Protein AF-A0A3M0A1I6-F1 (afdb_monomer_lite)

Structure (mmCIF, N/CA/C/O backbone):
data_AF-A0A3M0A1I6-F1
#
_entry.id   AF-A0A3M0A1I6-F1
#
loop_
_atom_site.group_PDB
_atom_site.id
_atom_site.type_symbol
_atom_site.label_atom_id
_atom_site.label_alt_id
_atom_site.label_comp_id
_atom_site.label_asym_id
_atom_site.label_entity_id
_atom_site.label_seq_id
_atom_site.pdbx_PDB_ins_code
_atom_site.Cartn_x
_atom_site.Cartn_y
_atom_site.Cartn_z
_atom_site.occupancy
_atom_site.B_iso_or_equiv
_atom_site.auth_seq_id
_atom_site.auth_comp_id
_atom_site.auth_asym_id
_atom_site.auth_atom_id
_atom_site.pdbx_PDB_model_num
ATOM 1 N N . MET A 1 1 ? 6.450 -54.463 31.511 1.00 37.88 1 MET A N 1
ATOM 2 C CA . MET A 1 1 ? 7.430 -55.425 30.971 1.00 37.88 1 MET A CA 1
ATOM 3 C C . MET A 1 1 ? 7.861 -54.873 29.629 1.00 37.88 1 MET A C 1
ATOM 5 O O . MET A 1 1 ? 6.982 -54.614 28.825 1.00 37.88 1 MET A O 1
ATOM 9 N N . GLU A 1 2 ? 9.036 -54.238 29.611 1.00 43.53 2 GLU A N 1
ATOM 10 C CA . GLU A 1 2 ? 10.208 -54.675 28.812 1.00 43.53 2 GLU A CA 1
ATOM 11 C C . GLU A 1 2 ? 10.046 -54.247 27.338 1.00 43.53 2 GLU A C 1
ATOM 13 O O . GLU A 1 2 ? 9.003 -54.452 26.750 1.00 43.53 2 GLU A O 1
ATOM 18 N N . GLU A 1 3 ? 10.964 -53.556 26.667 1.00 49.94 3 GLU A N 1
ATOM 19 C CA . GLU A 1 3 ? 12.414 -53.556 26.788 1.00 49.94 3 GLU A CA 1
ATOM 20 C C . GLU A 1 3 ? 13.016 -52.281 26.166 1.00 49.94 3 GLU A C 1
ATOM 22 O O . GLU A 1 3 ? 12.491 -51.676 25.231 1.00 49.94 3 GLU A O 1
ATOM 27 N N . LYS A 1 4 ? 14.178 -51.911 26.702 1.00 52.22 4 LYS A N 1
ATOM 28 C CA . LYS A 1 4 ? 15.117 -50.894 26.226 1.00 52.22 4 LYS A CA 1
ATOM 29 C C . LYS A 1 4 ? 15.578 -51.166 24.788 1.00 52.22 4 LYS A C 1
ATOM 31 O O . LYS A 1 4 ? 16.014 -52.276 24.517 1.00 52.22 4 LYS A O 1
ATOM 36 N N . LYS A 1 5 ? 15.767 -50.116 23.973 1.00 57.03 5 LYS A N 1
ATOM 37 C CA . LYS A 1 5 ? 16.989 -50.003 23.151 1.00 57.03 5 LYS A CA 1
ATOM 38 C C . LYS A 1 5 ? 17.576 -48.594 23.167 1.00 57.03 5 LYS A C 1
ATOM 40 O O . LYS A 1 5 ? 16.903 -47.583 23.024 1.00 57.03 5 LYS A O 1
ATOM 45 N N . LEU A 1 6 ? 18.876 -48.618 23.417 1.00 56.59 6 LEU A N 1
ATOM 46 C CA . LEU A 1 6 ? 19.807 -47.573 23.790 1.00 56.59 6 LEU A CA 1
ATOM 47 C C . LEU A 1 6 ? 20.719 -47.261 22.590 1.00 56.59 6 LEU A C 1
ATOM 49 O O . LEU A 1 6 ? 21.089 -48.179 21.864 1.00 56.59 6 LEU A O 1
ATOM 53 N N . ALA A 1 7 ? 21.164 -46.001 22.515 1.00 50.75 7 ALA A N 1
ATOM 54 C CA . ALA A 1 7 ? 22.403 -45.504 21.895 1.00 50.75 7 ALA A CA 1
ATOM 55 C C . ALA A 1 7 ? 22.553 -45.560 20.356 1.00 50.75 7 ALA A C 1
ATOM 57 O O . ALA A 1 7 ? 22.492 -46.613 19.739 1.00 50.75 7 ALA A O 1
ATOM 58 N N . LYS A 1 8 ? 23.013 -44.456 19.743 1.00 49.62 8 LYS A N 1
ATOM 59 C CA . LYS A 1 8 ? 24.442 -44.085 19.739 1.00 49.62 8 LYS A CA 1
ATOM 60 C C . LYS A 1 8 ? 24.679 -42.671 19.198 1.00 49.62 8 LYS A C 1
ATOM 62 O O . LYS A 1 8 ? 24.324 -42.345 18.071 1.00 49.62 8 LYS A O 1
ATOM 67 N N . ALA A 1 9 ? 25.341 -41.863 20.021 1.00 49.28 9 ALA A N 1
ATOM 68 C CA . ALA A 1 9 ? 25.967 -40.605 19.650 1.00 49.28 9 ALA A CA 1
ATOM 69 C C . ALA A 1 9 ? 27.135 -40.838 18.673 1.00 49.28 9 ALA A C 1
ATOM 71 O O . ALA A 1 9 ? 27.879 -41.812 18.810 1.00 49.28 9 ALA A O 1
ATOM 72 N N . LYS A 1 10 ? 27.335 -39.910 17.730 1.00 51.53 10 LYS A N 1
ATOM 73 C CA . LYS A 1 10 ? 28.533 -39.850 16.885 1.00 51.53 10 LYS A CA 1
ATOM 74 C C . LYS A 1 10 ? 29.027 -38.403 16.771 1.00 51.53 10 LYS A C 1
ATOM 76 O O . LYS A 1 10 ? 28.531 -37.620 15.972 1.00 51.53 10 LYS A O 1
ATOM 81 N N . LYS A 1 11 ? 30.029 -38.079 17.589 1.00 47.06 11 LYS A N 1
ATOM 82 C CA . LYS A 1 11 ? 31.069 -37.061 17.351 1.00 47.06 11 LYS A CA 1
ATOM 83 C C . LYS A 1 11 ? 32.408 -37.789 17.521 1.00 47.06 11 LYS A C 1
ATOM 85 O O . LYS A 1 11 ? 32.516 -38.597 18.443 1.00 47.06 11 LYS A O 1
ATOM 90 N N . PRO A 1 12 ? 33.365 -37.607 16.600 1.00 55.34 12 PRO A N 1
ATOM 91 C CA . PRO A 1 12 ? 34.573 -36.811 16.892 1.00 55.34 12 PRO A CA 1
ATOM 92 C C . PRO A 1 12 ? 34.954 -35.916 15.686 1.00 55.34 12 PRO A C 1
ATOM 94 O O . PRO A 1 12 ? 34.624 -36.235 14.552 1.00 55.34 12 PRO A O 1
ATOM 97 N N . ALA A 1 13 ? 35.412 -34.673 15.860 1.00 47.31 13 ALA A N 1
ATOM 98 C CA . ALA A 1 13 ? 36.762 -34.228 16.244 1.00 47.31 13 ALA A CA 1
ATOM 99 C C . ALA A 1 13 ? 37.861 -34.492 15.180 1.00 47.31 13 ALA A C 1
ATOM 101 O O . ALA A 1 13 ? 38.330 -35.612 15.024 1.00 47.31 13 ALA A O 1
ATOM 102 N N . SER A 1 14 ? 38.294 -33.412 14.516 1.00 49.44 14 SER A N 1
ATOM 103 C CA . SER A 1 14 ? 39.635 -33.163 13.944 1.00 49.44 14 SER A CA 1
ATOM 104 C C . SER A 1 14 ? 39.753 -31.631 13.865 1.00 49.44 14 SER A C 1
ATOM 106 O O . SER A 1 14 ? 38.929 -31.005 13.208 1.00 49.44 14 SER A O 1
ATOM 108 N N . GLU A 1 15 ? 40.528 -30.883 14.645 1.00 40.31 15 GLU A N 1
ATOM 109 C CA . GLU A 1 15 ? 41.947 -30.913 15.022 1.00 40.31 15 GLU A CA 1
ATOM 110 C C . GLU A 1 15 ? 42.958 -30.795 13.860 1.00 40.31 15 GLU A C 1
ATOM 112 O O . GLU A 1 15 ? 43.052 -31.665 13.002 1.00 40.31 15 GLU A O 1
ATOM 117 N N . LYS A 1 16 ? 43.772 -29.726 13.973 1.00 40.66 16 LYS A N 1
ATOM 118 C CA . LYS A 1 16 ? 45.085 -29.422 13.363 1.00 40.66 16 LYS A CA 1
ATOM 119 C C . LYS A 1 16 ? 45.121 -28.793 11.960 1.00 40.66 16 LYS A C 1
ATOM 121 O O . LYS A 1 16 ? 45.106 -29.484 10.953 1.00 40.66 16 LYS A O 1
ATOM 126 N N . LYS A 1 17 ? 45.451 -27.492 11.906 1.00 44.66 17 LYS A N 1
ATOM 127 C CA . LYS A 1 17 ? 46.859 -27.050 11.764 1.00 44.66 17 LYS A CA 1
ATOM 128 C C . LYS A 1 17 ? 47.006 -25.537 11.967 1.00 44.66 17 LYS A C 1
ATOM 130 O O . LYS A 1 17 ? 46.629 -24.734 11.122 1.00 44.66 17 LYS A O 1
ATOM 135 N N . ALA A 1 18 ? 47.617 -25.173 13.091 1.00 42.19 18 ALA A N 1
ATOM 136 C CA . ALA A 1 18 ? 48.335 -23.919 13.233 1.00 42.19 18 ALA A CA 1
ATOM 137 C C . ALA A 1 18 ? 49.680 -24.051 12.503 1.00 42.19 18 ALA A C 1
ATOM 139 O O . ALA A 1 18 ? 50.383 -25.045 12.690 1.00 42.19 18 ALA A O 1
ATOM 140 N N . THR A 1 19 ? 50.050 -23.044 11.714 1.00 43.91 19 THR A N 1
ATOM 141 C CA . THR A 1 19 ? 51.455 -22.814 11.365 1.00 43.91 19 THR A CA 1
ATOM 142 C C . THR A 1 19 ? 51.753 -21.337 11.539 1.00 43.91 19 THR A C 1
ATOM 144 O O . THR A 1 19 ? 51.254 -20.471 10.827 1.00 43.91 19 THR A O 1
ATOM 147 N N . THR A 1 20 ? 52.542 -21.098 12.570 1.00 39.91 20 THR A N 1
ATOM 148 C CA . THR A 1 20 ? 53.249 -19.889 12.953 1.00 39.91 20 THR A CA 1
ATOM 149 C C . THR A 1 20 ? 54.209 -19.425 11.855 1.00 39.91 20 THR A C 1
ATOM 151 O O . THR A 1 20 ? 54.969 -20.218 11.301 1.00 39.91 20 THR A O 1
ATOM 154 N N . LYS A 1 21 ? 54.263 -18.112 11.611 1.00 49.25 21 LYS A N 1
ATOM 155 C CA . LYS A 1 21 ? 55.492 -17.450 11.153 1.00 49.25 21 LYS A CA 1
ATOM 156 C C . LYS A 1 21 ? 55.619 -16.083 11.829 1.00 49.25 21 LYS A C 1
ATOM 158 O O . LYS A 1 21 ? 54.908 -15.139 11.500 1.00 49.25 21 LYS A O 1
ATOM 163 N N . ALA A 1 22 ? 56.506 -16.036 12.821 1.00 44.09 22 ALA A N 1
ATOM 164 C CA . ALA A 1 22 ? 57.030 -14.837 13.470 1.00 44.09 22 ALA A CA 1
ATOM 165 C C . ALA A 1 22 ? 57.887 -14.041 12.455 1.00 44.09 22 ALA A C 1
ATOM 167 O O . ALA A 1 22 ? 58.593 -14.637 11.647 1.00 44.09 22 ALA A O 1
ATOM 168 N N . ALA A 1 23 ? 57.637 -12.740 12.293 1.00 42.16 23 ALA A N 1
ATOM 169 C CA . ALA A 1 23 ? 58.288 -11.604 12.963 1.00 42.16 23 ALA A CA 1
ATOM 170 C C . ALA A 1 23 ? 59.650 -11.178 12.373 1.00 42.16 23 ALA A C 1
ATOM 172 O O . ALA A 1 23 ? 60.649 -11.875 12.512 1.00 42.16 23 ALA A O 1
ATOM 173 N N . LYS A 1 24 ? 59.705 -9.950 11.838 1.00 38.41 24 LYS A N 1
ATOM 174 C CA . LYS A 1 24 ? 60.728 -8.941 12.179 1.00 38.41 24 LYS A CA 1
ATOM 175 C C . LYS A 1 24 ? 60.261 -7.527 11.773 1.00 38.41 24 LYS A C 1
ATOM 177 O O . LYS A 1 24 ? 59.384 -7.419 10.919 1.00 38.41 24 LYS A O 1
ATOM 182 N N . PRO A 1 25 ? 60.784 -6.467 12.422 1.00 54.78 25 PRO A N 1
ATOM 183 C CA . PRO A 1 25 ? 60.082 -5.207 12.647 1.00 54.78 25 PRO A CA 1
ATOM 184 C C . PRO A 1 25 ? 60.775 -4.001 11.976 1.00 54.78 25 PRO A C 1
ATOM 186 O O . PRO A 1 25 ? 61.790 -4.150 11.304 1.00 54.78 25 PRO A O 1
ATOM 189 N N . VAL A 1 26 ? 60.266 -2.809 12.318 1.00 40.72 26 VAL A N 1
ATOM 190 C CA . VAL A 1 26 ? 60.912 -1.479 12.261 1.00 40.72 26 VAL A CA 1
ATOM 191 C C . VAL A 1 26 ? 60.724 -0.696 10.955 1.00 40.72 26 VAL A C 1
ATOM 193 O O . VAL A 1 26 ? 61.385 -0.956 9.960 1.00 40.72 26 VAL A O 1
ATOM 196 N N . ALA A 1 27 ? 59.857 0.327 10.999 1.00 38.88 27 ALA A N 1
ATOM 197 C CA . ALA A 1 27 ? 60.244 1.746 10.885 1.00 38.88 27 ALA A CA 1
ATOM 198 C C . ALA A 1 27 ? 59.009 2.654 10.661 1.00 38.88 27 ALA A C 1
ATOM 200 O O . ALA A 1 27 ? 58.416 2.703 9.589 1.00 38.88 27 ALA A O 1
ATOM 201 N N . LYS A 1 28 ? 58.650 3.422 11.692 1.00 44.41 28 LYS A N 1
ATOM 202 C CA . LYS A 1 28 ? 58.139 4.806 11.588 1.00 44.41 28 LYS A CA 1
ATOM 203 C C . LYS A 1 28 ? 59.309 5.717 12.025 1.00 44.41 28 LYS A C 1
ATOM 205 O O . LYS A 1 28 ? 60.194 5.182 12.695 1.00 44.41 28 LYS A O 1
ATOM 210 N N . PRO A 1 29 ? 59.317 7.049 11.804 1.00 46.59 29 PRO A N 1
ATOM 211 C CA . PRO A 1 29 ? 58.291 7.909 11.198 1.00 46.59 29 PRO A CA 1
ATOM 212 C C . PRO A 1 29 ? 58.853 8.923 10.166 1.00 46.59 29 PRO A C 1
ATOM 214 O O . PRO A 1 29 ? 60.031 9.256 10.175 1.00 46.59 29 PRO A O 1
ATOM 217 N N . ALA A 1 30 ? 57.991 9.533 9.350 1.00 39.22 30 ALA A N 1
ATOM 218 C CA . ALA A 1 30 ? 58.281 10.853 8.785 1.00 39.22 30 ALA A CA 1
ATOM 219 C C . ALA A 1 30 ? 56.981 11.647 8.643 1.00 39.22 30 ALA A C 1
ATOM 221 O O . ALA A 1 30 ? 56.120 11.352 7.818 1.00 39.22 30 ALA A O 1
ATOM 222 N N . ALA A 1 31 ? 56.842 12.638 9.517 1.00 40.44 31 ALA A N 1
ATOM 223 C CA . ALA A 1 31 ? 55.840 13.678 9.431 1.00 40.44 31 ALA A CA 1
ATOM 224 C C . ALA A 1 31 ? 56.214 14.643 8.300 1.00 40.44 31 ALA A C 1
ATOM 226 O O . ALA A 1 31 ? 57.334 15.149 8.266 1.00 40.44 31 ALA A O 1
ATOM 227 N N . THR A 1 32 ? 55.268 14.968 7.423 1.00 40.59 32 THR A N 1
ATOM 228 C CA . THR A 1 32 ? 55.395 16.125 6.534 1.00 40.59 32 THR A CA 1
ATOM 229 C C . THR A 1 32 ? 54.299 17.118 6.885 1.00 40.59 32 THR A C 1
ATOM 231 O O . THR A 1 32 ? 53.149 16.996 6.469 1.00 40.59 32 THR A O 1
ATOM 234 N N . LYS A 1 33 ? 54.683 18.106 7.700 1.00 41.81 33 LYS A N 1
ATOM 235 C CA . LYS A 1 33 ? 53.970 19.373 7.860 1.00 41.81 33 LYS A CA 1
ATOM 236 C C . LYS A 1 33 ? 53.886 20.040 6.484 1.00 41.81 33 LYS A C 1
ATOM 238 O O . LYS A 1 33 ? 54.920 20.375 5.913 1.00 41.81 33 LYS A O 1
ATOM 243 N N . LYS A 1 34 ? 52.678 20.279 5.970 1.00 46.28 34 LYS A N 1
ATOM 244 C CA . LYS A 1 34 ? 52.453 21.348 4.992 1.00 46.28 34 LYS A CA 1
ATOM 245 C C . LYS A 1 34 ? 51.876 22.549 5.725 1.00 46.28 34 LYS A C 1
ATOM 247 O O . LYS A 1 34 ? 50.724 22.557 6.140 1.00 46.28 34 LYS A O 1
ATOM 252 N N . THR A 1 35 ? 52.753 23.527 5.898 1.00 36.72 35 THR A N 1
ATOM 253 C CA . THR A 1 35 ? 52.483 24.920 6.231 1.00 36.72 35 THR A CA 1
ATOM 254 C C . THR A 1 35 ? 51.435 25.481 5.271 1.00 36.72 35 THR A C 1
ATOM 256 O O . THR A 1 35 ? 51.686 25.569 4.072 1.00 36.72 35 THR A O 1
ATOM 259 N N . ILE A 1 36 ? 50.267 25.861 5.791 1.00 43.25 36 ILE A N 1
ATOM 260 C CA . ILE A 1 36 ? 49.378 26.812 5.124 1.00 43.25 36 ILE A CA 1
ATOM 261 C C . ILE A 1 36 ? 49.631 28.150 5.804 1.00 43.25 36 ILE A C 1
ATOM 263 O O . ILE A 1 36 ? 49.389 28.326 6.997 1.00 43.25 36 ILE A O 1
ATOM 267 N N . THR A 1 37 ? 50.214 29.052 5.030 1.00 40.56 37 THR A N 1
ATOM 268 C CA . THR A 1 37 ? 50.561 30.409 5.418 1.00 40.56 37 THR A CA 1
ATOM 269 C C . THR A 1 37 ? 49.286 31.205 5.672 1.00 40.56 37 THR A C 1
ATOM 271 O O . THR A 1 37 ? 48.436 31.337 4.796 1.00 40.56 37 THR A O 1
ATOM 274 N N . VAL A 1 38 ? 49.175 31.752 6.879 1.00 43.34 38 VAL A N 1
ATOM 275 C CA . VAL A 1 38 ? 48.189 32.767 7.244 1.00 43.34 38 VAL A CA 1
ATOM 276 C C . VAL A 1 38 ? 48.705 34.107 6.723 1.00 43.34 38 VAL A C 1
ATOM 278 O O . VAL A 1 38 ? 49.601 34.694 7.323 1.00 43.34 38 VAL A O 1
ATOM 281 N N . LYS A 1 39 ? 48.168 34.582 5.599 1.00 40.25 39 LYS A N 1
ATOM 282 C CA . LYS A 1 39 ? 48.130 36.007 5.250 1.00 40.25 39 LYS A CA 1
ATOM 283 C C . LYS A 1 39 ? 46.798 36.298 4.569 1.00 40.25 39 LYS A C 1
ATOM 285 O O . LYS A 1 39 ? 46.329 35.512 3.755 1.00 40.25 39 LYS A O 1
ATOM 290 N N . ASP A 1 40 ? 46.238 37.432 4.962 1.00 40.53 40 ASP A N 1
ATOM 291 C CA . ASP A 1 40 ? 45.046 38.090 4.429 1.00 40.53 40 ASP A CA 1
ATOM 292 C C . ASP A 1 40 ? 43.702 37.656 5.024 1.00 40.53 40 ASP A C 1
ATOM 294 O O . ASP A 1 40 ? 42.729 37.315 4.354 1.00 40.53 40 ASP A O 1
ATOM 298 N N . LEU A 1 41 ? 43.631 37.826 6.345 1.00 40.97 41 LEU A N 1
ATOM 299 C CA . LEU A 1 41 ? 42.438 38.395 6.957 1.00 40.97 41 LEU A CA 1
ATOM 300 C C . LEU A 1 41 ? 42.383 39.903 6.651 1.00 40.97 41 LEU A C 1
ATOM 302 O O . LEU A 1 41 ? 43.302 40.648 6.975 1.00 40.97 41 LEU A O 1
ATOM 306 N N . ASN A 1 42 ? 41.211 40.320 6.172 1.00 37.91 42 ASN A N 1
ATOM 307 C CA . ASN A 1 42 ? 40.579 41.620 6.410 1.00 37.91 42 ASN A CA 1
ATOM 308 C C . ASN A 1 42 ? 40.852 42.778 5.422 1.00 37.91 42 ASN A C 1
ATOM 310 O O . ASN A 1 42 ? 41.712 43.628 5.627 1.00 37.91 42 ASN A O 1
ATOM 314 N N . LYS A 1 43 ? 39.955 42.922 4.435 1.00 36.44 43 LYS A N 1
ATOM 315 C CA . LYS A 1 43 ? 39.549 44.239 3.916 1.00 36.44 43 LYS A CA 1
ATOM 316 C C . LYS A 1 43 ? 38.037 44.265 3.668 1.00 36.44 43 LYS A C 1
ATOM 318 O O . LYS A 1 43 ? 37.560 43.999 2.569 1.00 36.44 43 LYS A O 1
ATOM 323 N N . LYS A 1 44 ? 37.274 44.557 4.725 1.00 43.09 44 LYS A N 1
ATOM 324 C CA . LYS A 1 44 ? 35.914 45.110 4.630 1.00 43.09 44 LYS A CA 1
ATOM 325 C C . LYS A 1 44 ? 36.026 46.633 4.647 1.00 43.09 44 LYS A C 1
ATOM 327 O O . LYS A 1 44 ? 36.541 47.158 5.624 1.00 43.09 44 LYS A O 1
ATOM 332 N N . ALA A 1 45 ? 35.512 47.300 3.618 1.00 41.19 45 ALA A N 1
ATOM 333 C CA . ALA A 1 45 ? 34.669 48.496 3.724 1.00 41.19 45 ALA A CA 1
ATOM 334 C C . ALA A 1 45 ? 34.344 49.019 2.314 1.00 41.19 45 ALA A C 1
ATOM 336 O O . ALA A 1 45 ? 35.199 49.026 1.435 1.00 41.19 45 ALA A O 1
ATOM 337 N N . ASP A 1 46 ? 33.093 49.442 2.145 1.00 45.84 46 ASP A N 1
ATOM 338 C CA . ASP A 1 46 ? 32.572 50.293 1.070 1.00 45.84 46 ASP A CA 1
ATOM 339 C C . ASP A 1 46 ? 32.326 49.695 -0.320 1.00 45.84 46 ASP A C 1
ATOM 341 O O . ASP A 1 46 ? 32.999 49.987 -1.305 1.00 45.84 46 ASP A O 1
ATOM 345 N N . LYS A 1 47 ? 31.198 48.978 -0.425 1.00 40.03 47 LYS A N 1
ATOM 346 C CA . LYS A 1 47 ? 30.150 49.339 -1.400 1.00 40.03 47 LYS A CA 1
ATOM 347 C C . LYS A 1 47 ? 28.813 48.686 -1.040 1.00 40.03 47 LYS A C 1
ATOM 349 O O . LYS A 1 47 ? 28.391 47.686 -1.611 1.00 40.03 47 LYS A O 1
ATOM 354 N N . VAL A 1 48 ? 28.120 49.293 -0.079 1.00 45.16 48 VAL A N 1
ATOM 355 C CA . VAL A 1 48 ? 26.673 49.123 0.091 1.00 45.16 48 VAL A CA 1
ATOM 356 C C . VAL A 1 48 ? 25.985 50.163 -0.785 1.00 45.16 48 VAL A C 1
ATOM 358 O O . VAL A 1 48 ? 25.948 51.336 -0.431 1.00 45.16 48 VAL A O 1
ATOM 361 N N . LYS A 1 49 ? 25.428 49.731 -1.920 1.00 42.22 49 LYS A N 1
ATOM 362 C CA . LYS A 1 49 ? 24.070 50.108 -2.350 1.00 42.22 49 LYS A CA 1
ATOM 363 C C . LYS A 1 49 ? 23.704 49.416 -3.665 1.00 42.22 49 LYS A C 1
ATOM 365 O O . LYS A 1 49 ? 24.356 49.616 -4.682 1.00 42.22 49 LYS A O 1
ATOM 370 N N . LYS A 1 50 ? 22.545 48.744 -3.619 1.00 42.34 50 LYS A N 1
ATOM 371 C CA . LYS A 1 50 ? 21.618 48.488 -4.738 1.00 42.34 50 LYS A CA 1
ATOM 372 C C . LYS A 1 50 ? 21.850 47.212 -5.573 1.00 42.34 50 LYS A C 1
ATOM 374 O O . LYS A 1 50 ? 22.428 47.242 -6.649 1.00 42.34 50 LYS A O 1
ATOM 379 N N . SER A 1 51 ? 21.292 46.096 -5.096 1.00 36.19 51 SER A N 1
ATOM 380 C CA . SER A 1 51 ? 20.484 45.151 -5.902 1.00 36.19 51 SER A CA 1
ATOM 381 C C . SER A 1 51 ? 19.984 43.998 -5.021 1.00 36.19 51 SER A C 1
ATOM 383 O O . SER A 1 51 ? 20.541 42.907 -4.975 1.00 36.19 51 SER A O 1
ATOM 385 N N . SER A 1 52 ? 18.899 44.239 -4.288 1.00 39.59 52 SER A N 1
ATOM 386 C CA . SER A 1 52 ? 18.107 43.173 -3.676 1.00 39.59 52 SER A CA 1
ATOM 387 C C . SER A 1 52 ? 17.273 42.486 -4.761 1.00 39.59 52 SER A C 1
ATOM 389 O O . SER A 1 52 ? 16.088 42.761 -4.921 1.00 39.59 52 SER A O 1
ATOM 391 N N . THR A 1 53 ? 17.898 41.604 -5.536 1.00 39.06 53 THR A N 1
ATOM 392 C CA . THR A 1 53 ? 17.186 40.513 -6.209 1.00 39.06 53 THR A CA 1
ATOM 393 C C . THR A 1 53 ? 17.403 39.275 -5.356 1.00 39.06 53 THR A C 1
ATOM 395 O O . THR A 1 53 ? 18.531 38.811 -5.194 1.00 39.06 53 THR A O 1
ATOM 398 N N . ALA A 1 54 ? 16.329 38.773 -4.747 1.00 43.97 54 ALA A N 1
ATOM 399 C CA . ALA A 1 54 ? 16.344 37.544 -3.970 1.00 43.97 54 ALA A CA 1
ATOM 400 C C . ALA A 1 54 ? 16.903 36.404 -4.838 1.00 43.97 54 ALA A C 1
ATOM 402 O O . ALA A 1 54 ? 16.246 35.898 -5.749 1.00 43.97 54 ALA A O 1
ATOM 403 N N . LYS A 1 55 ? 18.157 36.027 -4.580 1.00 45.25 55 LYS A N 1
ATOM 404 C CA . LYS A 1 55 ? 18.838 34.917 -5.239 1.00 45.25 55 LYS A CA 1
ATOM 405 C C . LYS A 1 55 ? 18.199 33.628 -4.726 1.00 45.25 55 LYS A C 1
ATOM 407 O O . LYS A 1 55 ? 18.570 33.122 -3.672 1.00 45.25 55 LYS A O 1
ATOM 412 N N . LYS A 1 56 ? 17.189 33.145 -5.456 1.00 46.22 56 LYS A N 1
ATOM 413 C CA . LYS A 1 56 ? 16.537 31.842 -5.267 1.00 46.22 56 LYS A CA 1
ATOM 414 C C . LYS A 1 56 ? 17.620 30.788 -5.011 1.00 46.22 56 LYS A C 1
ATOM 416 O O . LYS A 1 56 ? 18.524 30.639 -5.836 1.00 46.22 56 LYS A O 1
ATOM 421 N N . ALA A 1 57 ? 17.560 30.111 -3.861 1.00 55.69 57 ALA A N 1
ATOM 422 C CA . ALA A 1 57 ? 18.480 29.025 -3.539 1.00 55.69 57 ALA A CA 1
ATOM 423 C C . ALA A 1 57 ? 18.524 28.031 -4.719 1.00 55.69 57 ALA A C 1
ATOM 425 O O . ALA A 1 57 ? 17.472 27.766 -5.316 1.00 55.69 57 ALA A O 1
ATOM 426 N N . PRO A 1 58 ? 19.709 27.529 -5.114 1.00 58.56 58 PRO A N 1
ATOM 427 C CA . PRO A 1 58 ? 19.817 26.594 -6.226 1.00 58.56 58 PRO A CA 1
ATOM 428 C C . PRO A 1 58 ? 18.906 25.399 -5.949 1.00 58.56 58 PRO A C 1
ATOM 430 O O . PRO A 1 58 ? 19.009 24.774 -4.897 1.00 58.56 58 PRO A O 1
ATOM 433 N N . ALA A 1 59 ? 17.985 25.124 -6.876 1.00 62.69 59 ALA A N 1
ATOM 434 C CA . ALA A 1 59 ? 17.053 24.013 -6.757 1.00 62.69 59 ALA A CA 1
ATOM 435 C C . ALA A 1 59 ? 17.836 22.723 -6.474 1.00 62.69 59 ALA A C 1
ATOM 437 O O . ALA A 1 59 ? 18.717 22.338 -7.249 1.00 62.69 59 ALA A O 1
ATOM 438 N N . GLU A 1 60 ? 17.536 22.093 -5.341 1.00 77.69 60 GLU A N 1
ATOM 439 C CA . GLU A 1 60 ? 18.178 20.861 -4.903 1.00 77.69 60 GLU A CA 1
ATOM 440 C C . GLU A 1 60 ? 17.984 19.788 -5.986 1.00 77.69 60 GLU A C 1
ATOM 442 O O . GLU A 1 60 ? 16.858 19.445 -6.360 1.00 77.69 60 GLU A O 1
ATOM 447 N N . LYS A 1 61 ? 19.084 19.307 -6.574 1.00 83.94 61 LYS A N 1
ATOM 448 C CA . LYS A 1 61 ? 19.025 18.367 -7.698 1.00 83.94 61 LYS A CA 1
ATOM 449 C C . LYS A 1 61 ? 18.592 16.993 -7.188 1.00 83.94 61 LYS A C 1
ATOM 451 O O . LYS A 1 61 ? 19.360 16.321 -6.507 1.00 83.94 61 LYS A O 1
ATOM 456 N N . LEU A 1 62 ? 17.392 16.561 -7.574 1.00 92.56 62 LEU A N 1
ATOM 457 C CA . LEU A 1 62 ? 16.883 15.219 -7.286 1.00 92.56 62 LEU A CA 1
ATOM 458 C C . LEU A 1 62 ? 17.758 14.158 -7.970 1.00 92.56 62 LEU A C 1
ATOM 460 O O . LEU A 1 62 ? 17.813 14.080 -9.202 1.00 92.56 62 LEU A O 1
ATOM 464 N N . SER A 1 63 ? 18.412 13.318 -7.173 1.00 95.12 63 SER A N 1
ATOM 465 C CA . SER A 1 63 ? 19.161 12.164 -7.662 1.00 95.12 63 SER A CA 1
ATOM 466 C C . SER A 1 63 ? 18.195 11.048 -8.043 1.00 95.12 63 SER A C 1
ATOM 468 O O . SER A 1 63 ? 17.437 10.547 -7.213 1.00 95.12 63 SER A O 1
ATOM 470 N N . LYS A 1 64 ? 18.211 10.667 -9.323 1.00 96.75 64 LYS A N 1
ATOM 471 C CA . LYS A 1 64 ? 17.292 9.666 -9.869 1.00 96.75 64 LYS A CA 1
ATOM 472 C C . LYS A 1 64 ? 17.973 8.313 -10.031 1.00 96.75 64 LYS A C 1
ATOM 474 O O . LYS A 1 64 ? 19.058 8.242 -10.612 1.00 96.75 64 LYS A O 1
ATOM 479 N N . TYR A 1 65 ? 17.316 7.259 -9.569 1.00 97.94 65 TYR A N 1
ATOM 480 C CA . TYR A 1 65 ? 17.783 5.878 -9.662 1.00 97.94 65 TYR A CA 1
ATOM 481 C C . TYR A 1 65 ? 16.707 4.988 -10.283 1.00 97.94 65 TYR A C 1
ATOM 483 O O . TYR A 1 65 ? 15.524 5.296 -10.214 1.00 97.94 65 TYR A O 1
ATOM 491 N N . TYR A 1 66 ? 17.108 3.881 -10.889 1.00 97.94 66 TYR A N 1
ATOM 492 C CA . TYR A 1 66 ? 16.213 2.939 -11.550 1.00 97.94 66 TYR A CA 1
ATOM 493 C C . TYR A 1 66 ? 16.515 1.532 -11.064 1.00 97.94 66 TYR A C 1
ATOM 495 O O . TYR A 1 66 ? 17.681 1.137 -11.047 1.00 97.94 66 TYR A O 1
ATOM 503 N N . ILE A 1 67 ? 15.471 0.790 -10.714 1.00 98.19 67 ILE A N 1
ATOM 504 C CA . ILE A 1 67 ? 15.516 -0.657 -10.511 1.00 98.19 67 ILE A CA 1
ATOM 505 C C . ILE A 1 67 ? 14.603 -1.260 -11.570 1.00 98.19 67 ILE A C 1
ATOM 507 O O . ILE A 1 67 ? 13.431 -0.903 -11.666 1.00 98.19 67 ILE A O 1
ATOM 511 N N . SER A 1 68 ? 15.166 -2.121 -12.408 1.00 96.88 68 SER A N 1
ATOM 512 C CA . SER A 1 68 ? 14.454 -2.751 -13.522 1.00 96.88 68 SER A CA 1
ATOM 513 C C . SER A 1 68 ? 14.547 -4.262 -13.423 1.00 96.88 68 SER A C 1
ATOM 515 O O . SER A 1 68 ? 15.649 -4.792 -13.289 1.00 96.88 68 SER A O 1
ATOM 517 N N . GLU A 1 69 ? 13.401 -4.925 -13.500 1.00 96.00 69 GLU A N 1
ATOM 518 C CA . GLU A 1 69 ? 13.303 -6.375 -13.618 1.00 96.00 69 GLU A CA 1
ATOM 519 C C . GLU A 1 69 ? 13.713 -6.823 -15.023 1.00 96.00 69 GLU A C 1
ATOM 521 O O . GLU A 1 69 ? 13.339 -6.207 -16.029 1.00 96.00 69 GLU A O 1
ATOM 526 N N . LYS A 1 70 ? 14.496 -7.896 -15.088 1.00 94.56 70 LYS A N 1
ATOM 527 C CA . LYS A 1 70 ? 14.839 -8.603 -16.316 1.00 94.56 70 LYS A CA 1
ATOM 528 C C . LYS A 1 70 ? 14.582 -10.086 -16.127 1.00 94.56 70 LYS A C 1
ATOM 530 O O . LYS A 1 70 ? 15.159 -10.707 -15.240 1.00 94.56 70 LYS A O 1
ATOM 535 N N . VAL A 1 71 ? 13.749 -10.634 -17.003 1.00 92.62 71 VAL A N 1
ATOM 536 C CA . VAL A 1 71 ? 13.448 -12.063 -17.048 1.00 92.62 71 VAL A CA 1
ATOM 537 C C . VAL A 1 71 ? 14.298 -12.707 -18.136 1.00 92.62 71 VAL A C 1
ATOM 539 O O . VAL A 1 71 ? 14.094 -12.463 -19.331 1.00 92.62 71 VAL A O 1
ATOM 542 N N . ASP A 1 72 ? 15.251 -13.544 -17.736 1.00 90.56 72 ASP A N 1
ATOM 543 C CA . ASP A 1 72 ? 16.055 -14.328 -18.665 1.00 90.56 72 ASP A CA 1
ATOM 544 C C . ASP A 1 72 ? 15.273 -15.581 -19.079 1.00 90.56 72 ASP A C 1
ATOM 546 O O . ASP A 1 72 ? 15.335 -16.627 -18.436 1.00 90.56 72 ASP A O 1
ATOM 550 N N . ARG A 1 73 ? 14.547 -15.489 -20.203 1.00 86.38 73 ARG A N 1
ATOM 551 C CA . ARG A 1 73 ? 13.666 -16.558 -20.733 1.00 86.38 73 ARG A CA 1
ATOM 552 C C . ARG A 1 73 ? 14.341 -17.923 -20.929 1.00 86.38 73 ARG A C 1
ATOM 554 O O . ARG A 1 73 ? 13.655 -18.925 -21.054 1.00 86.38 73 ARG A O 1
ATOM 561 N N . LYS A 1 74 ? 15.674 -17.964 -21.012 1.00 84.62 74 LYS A N 1
ATOM 562 C CA . LYS A 1 74 ? 16.445 -19.209 -21.167 1.00 84.62 74 LYS A CA 1
ATOM 563 C C . LYS A 1 74 ? 16.687 -19.926 -19.839 1.00 84.62 74 LYS A C 1
ATOM 565 O O . LYS A 1 74 ? 16.745 -21.147 -19.822 1.00 84.62 74 LYS A O 1
ATOM 570 N N . ALA A 1 75 ? 16.859 -19.164 -18.762 1.00 81.69 75 ALA A N 1
ATOM 571 C CA . ALA A 1 75 ? 17.165 -19.678 -17.430 1.00 81.69 75 ALA A CA 1
ATOM 572 C C . ALA A 1 75 ? 15.943 -19.654 -16.497 1.00 81.69 75 ALA A C 1
ATOM 574 O O . ALA A 1 75 ? 16.010 -20.199 -15.402 1.00 81.69 75 ALA A O 1
ATOM 575 N N . ASN A 1 76 ? 14.836 -19.026 -16.924 1.00 84.19 76 ASN A N 1
ATOM 576 C CA . ASN A 1 76 ? 13.679 -18.707 -16.082 1.00 84.19 76 ASN A CA 1
ATOM 577 C C . ASN A 1 76 ? 14.082 -17.993 -14.782 1.00 84.19 76 ASN A C 1
ATOM 579 O O . ASN A 1 76 ? 13.456 -18.162 -13.738 1.00 84.19 76 ASN A O 1
ATOM 583 N N . GLU A 1 77 ? 15.137 -17.182 -14.862 1.00 91.94 77 GLU A N 1
ATOM 584 C CA . GLU A 1 77 ? 15.684 -16.444 -13.737 1.00 91.94 77 GLU A CA 1
ATOM 585 C C . GLU A 1 77 ? 15.316 -14.966 -13.855 1.00 91.94 77 GLU A C 1
ATOM 587 O O . GLU A 1 77 ? 15.357 -14.367 -14.935 1.00 91.94 77 GLU A O 1
ATOM 592 N N . VAL A 1 78 ? 14.918 -14.388 -12.725 1.00 94.00 78 VAL A N 1
ATOM 593 C CA . VAL A 1 78 ? 14.566 -12.976 -12.616 1.00 94.00 78 VAL A CA 1
ATOM 594 C C . VAL A 1 78 ? 15.719 -12.259 -11.941 1.00 94.00 78 VAL A C 1
ATOM 596 O O . VAL A 1 78 ? 16.053 -12.566 -10.799 1.00 94.00 78 VAL A O 1
ATOM 599 N N . THR A 1 79 ? 16.303 -11.292 -12.642 1.00 96.38 79 THR A N 1
ATOM 600 C CA . THR A 1 79 ? 17.376 -10.443 -12.120 1.00 96.38 79 THR A CA 1
ATOM 601 C C . THR A 1 79 ? 16.936 -8.985 -12.073 1.00 96.38 79 THR A C 1
ATOM 603 O O . THR A 1 79 ? 16.140 -8.514 -12.890 1.00 96.38 79 THR A O 1
ATOM 606 N N . PHE A 1 80 ? 17.479 -8.237 -11.118 1.00 97.62 80 PHE A N 1
ATOM 607 C CA . PHE A 1 80 ? 17.176 -6.826 -10.914 1.00 97.62 80 PHE A CA 1
ATOM 608 C C . PHE A 1 80 ? 18.395 -5.974 -11.242 1.00 97.62 80 PHE A C 1
ATOM 610 O O . PHE A 1 80 ? 19.475 -6.122 -10.677 1.00 97.62 80 PHE A O 1
ATOM 617 N N . SER A 1 81 ? 18.230 -5.045 -12.176 1.00 97.50 81 SER A N 1
AT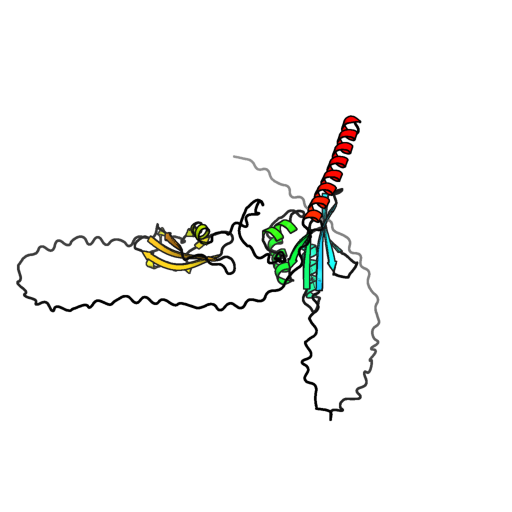OM 618 C CA . SER A 1 81 ? 19.280 -4.115 -12.583 1.00 97.50 81 SER A CA 1
ATOM 619 C C . SER A 1 81 ? 19.069 -2.757 -11.922 1.00 97.50 81 SER A C 1
ATOM 621 O O . SER A 1 81 ? 18.091 -2.071 -12.228 1.00 97.50 81 SER A O 1
ATOM 623 N N . PHE A 1 82 ? 20.022 -2.340 -11.089 1.00 97.88 82 PHE A N 1
ATOM 624 C CA . PHE A 1 82 ? 20.088 -1.030 -10.441 1.00 97.88 82 PHE A CA 1
ATOM 625 C C . PHE A 1 82 ? 20.996 -0.069 -11.216 1.00 97.88 82 PHE A C 1
ATOM 627 O O . PHE A 1 82 ? 22.147 -0.387 -11.528 1.00 97.88 82 PHE A O 1
ATOM 634 N N . LYS A 1 83 ? 20.507 1.136 -11.513 1.00 97.06 83 LYS A N 1
ATOM 635 C CA . LYS A 1 83 ? 21.230 2.144 -12.304 1.00 97.06 83 LYS A CA 1
ATOM 636 C C . LYS A 1 83 ? 20.946 3.557 -11.804 1.00 97.06 83 LYS A C 1
ATOM 638 O O . LYS A 1 83 ? 19.803 3.906 -11.531 1.00 97.06 83 LYS A O 1
ATOM 643 N N . LYS A 1 84 ? 21.966 4.419 -11.776 1.00 96.56 84 LYS A N 1
ATOM 644 C CA . LYS A 1 84 ? 21.792 5.866 -11.561 1.00 96.56 84 LYS A CA 1
ATOM 645 C C . LYS A 1 84 ? 21.483 6.576 -12.883 1.00 96.56 84 LYS A C 1
ATOM 647 O O . LYS A 1 84 ? 22.068 6.264 -13.920 1.00 96.56 84 LYS A O 1
ATOM 652 N N . ALA A 1 85 ? 20.579 7.550 -12.866 1.00 94.06 85 ALA A N 1
ATOM 653 C CA . ALA A 1 85 ? 20.276 8.358 -14.042 1.00 94.06 85 ALA A CA 1
ATOM 654 C C . ALA A 1 85 ? 21.534 9.039 -14.590 1.00 94.06 85 ALA A C 1
ATOM 656 O O . ALA A 1 85 ? 22.384 9.498 -13.830 1.00 94.06 85 ALA A O 1
ATOM 657 N N . ASN A 1 86 ? 21.632 9.108 -15.918 1.00 92.44 86 ASN A N 1
ATOM 658 C CA . ASN A 1 86 ? 22.776 9.665 -16.650 1.00 92.44 86 ASN A CA 1
ATOM 659 C C . ASN A 1 86 ? 24.115 8.935 -16.423 1.00 92.44 86 ASN A C 1
ATOM 661 O O . ASN A 1 86 ? 25.151 9.406 -16.880 1.00 92.44 86 ASN A O 1
ATOM 665 N N . VAL A 1 87 ? 24.109 7.768 -15.772 1.00 94.44 87 VAL A N 1
ATOM 666 C CA . VAL A 1 87 ? 25.291 6.917 -15.597 1.00 94.44 87 VAL A CA 1
ATOM 667 C C . VAL A 1 87 ? 25.092 5.642 -16.407 1.00 94.44 87 VAL A C 1
ATOM 669 O O . VAL A 1 87 ? 24.051 5.003 -16.308 1.00 94.44 87 VAL A O 1
ATOM 672 N N . LYS A 1 88 ? 26.066 5.264 -17.243 1.00 92.62 88 LYS A N 1
ATOM 673 C CA . LYS A 1 88 ? 25.971 4.052 -18.083 1.00 92.62 88 LYS A CA 1
ATOM 674 C C . LYS A 1 88 ? 26.151 2.750 -17.292 1.00 92.62 88 LYS A C 1
ATOM 676 O O . LYS A 1 88 ? 25.721 1.702 -17.754 1.00 92.62 88 LYS A O 1
ATOM 681 N N . VAL A 1 89 ? 26.756 2.828 -16.110 1.00 92.62 89 VAL A N 1
ATOM 682 C CA . VAL A 1 89 ? 27.027 1.683 -15.237 1.00 92.62 89 VAL A CA 1
ATOM 683 C C . VAL A 1 89 ? 25.748 1.235 -14.526 1.00 92.62 89 VAL A C 1
ATOM 685 O O . VAL A 1 89 ? 25.059 2.050 -13.908 1.00 92.62 89 VAL A O 1
ATOM 688 N N . SER A 1 90 ? 25.460 -0.064 -14.591 1.00 94.62 90 SER A N 1
ATOM 689 C CA . SER A 1 90 ? 24.389 -0.731 -13.847 1.00 94.62 90 SER A CA 1
ATOM 690 C C . SER A 1 90 ? 24.953 -1.883 -13.020 1.00 94.62 90 SER A C 1
ATOM 692 O O . SER A 1 90 ? 25.820 -2.611 -13.504 1.00 94.62 90 SER A O 1
ATOM 694 N N . ARG A 1 91 ? 24.440 -2.071 -11.805 1.00 96.38 91 ARG A N 1
ATOM 695 C CA . ARG A 1 91 ? 24.698 -3.253 -10.970 1.00 96.38 91 ARG A CA 1
ATOM 696 C C . ARG A 1 91 ? 23.541 -4.232 -11.127 1.00 96.38 91 ARG A C 1
ATOM 698 O O . ARG A 1 91 ? 22.405 -3.794 -11.291 1.00 96.38 91 ARG A O 1
ATOM 705 N N . LYS A 1 92 ? 23.835 -5.527 -11.113 1.00 97.44 92 LYS A N 1
ATOM 706 C CA . LYS A 1 92 ? 22.828 -6.590 -11.155 1.00 97.44 92 LYS A CA 1
ATOM 707 C C . LYS A 1 92 ? 22.716 -7.227 -9.776 1.00 97.44 92 LYS A C 1
ATOM 709 O O . LYS A 1 92 ? 23.729 -7.329 -9.089 1.00 97.44 92 LYS A O 1
ATOM 714 N N . PHE A 1 93 ? 21.505 -7.624 -9.425 1.00 97.31 93 PHE A N 1
ATOM 715 C CA . PHE A 1 93 ? 21.150 -8.277 -8.176 1.00 97.31 93 PHE A CA 1
ATOM 716 C C . PHE A 1 93 ? 20.223 -9.450 -8.474 1.00 97.31 93 PHE A C 1
ATOM 718 O O . PHE A 1 93 ? 19.356 -9.341 -9.347 1.00 97.31 93 PHE A O 1
ATOM 725 N N . ASP A 1 94 ? 20.390 -10.537 -7.733 1.00 95.69 94 ASP A N 1
ATOM 726 C CA . ASP A 1 94 ? 19.557 -11.735 -7.876 1.00 95.69 94 ASP A CA 1
ATOM 727 C C . ASP A 1 94 ? 18.278 -11.630 -7.037 1.00 95.69 94 ASP A C 1
ATOM 729 O O . ASP A 1 94 ? 17.311 -12.361 -7.264 1.00 95.69 94 ASP A O 1
ATOM 733 N N . ASP A 1 95 ? 18.263 -10.723 -6.059 1.00 96.06 95 ASP A N 1
ATOM 734 C CA . ASP A 1 95 ? 17.118 -10.426 -5.211 1.00 96.06 95 ASP A CA 1
ATOM 735 C C . ASP A 1 95 ? 16.751 -8.937 -5.281 1.00 96.06 95 ASP A C 1
ATOM 737 O O . ASP A 1 95 ? 17.597 -8.042 -5.371 1.00 96.06 95 ASP A O 1
ATOM 741 N N . PHE A 1 96 ? 15.452 -8.666 -5.234 1.00 96.94 96 PHE A N 1
ATOM 742 C CA . PHE A 1 96 ? 14.909 -7.318 -5.236 1.00 96.94 96 PHE A CA 1
ATOM 743 C C . PHE A 1 96 ? 15.267 -6.574 -3.950 1.00 96.94 96 PHE A C 1
ATOM 745 O O . PHE A 1 96 ? 15.606 -5.390 -4.001 1.00 96.94 96 PHE A O 1
ATOM 752 N N . LEU A 1 97 ? 15.252 -7.269 -2.807 1.00 96.75 97 LEU A N 1
ATOM 753 C CA . LEU A 1 97 ? 15.615 -6.693 -1.510 1.00 96.75 97 LEU A CA 1
ATOM 754 C C . LEU A 1 97 ? 17.042 -6.135 -1.512 1.00 96.75 97 LEU A C 1
ATOM 756 O O . LEU A 1 97 ? 17.277 -5.037 -1.008 1.00 96.75 97 LEU A O 1
ATOM 760 N N . GLU A 1 98 ? 17.989 -6.844 -2.128 1.00 97.69 98 GLU A N 1
ATOM 761 C CA . GLU A 1 98 ? 19.372 -6.379 -2.263 1.00 97.69 98 GLU A CA 1
ATOM 762 C C . GLU A 1 98 ? 19.467 -5.109 -3.113 1.00 97.69 98 GLU A C 1
ATOM 764 O O . GLU A 1 98 ? 20.150 -4.156 -2.730 1.00 97.69 98 GLU A O 1
ATOM 769 N N . ALA A 1 99 ? 18.730 -5.049 -4.226 1.00 97.94 99 ALA A N 1
ATOM 770 C CA . ALA A 1 99 ? 18.696 -3.867 -5.083 1.00 97.94 99 ALA A CA 1
ATOM 771 C C . ALA A 1 99 ? 18.116 -2.637 -4.358 1.00 97.94 99 ALA A C 1
ATOM 773 O O . ALA A 1 99 ? 18.625 -1.523 -4.522 1.00 97.94 99 ALA A O 1
ATOM 774 N N . VAL A 1 100 ? 17.071 -2.819 -3.542 1.00 97.88 100 VAL A N 1
ATOM 775 C CA . VAL A 1 100 ? 16.470 -1.734 -2.745 1.00 97.88 100 VAL A CA 1
ATOM 776 C C . VAL A 1 100 ? 17.398 -1.301 -1.608 1.00 97.88 100 VAL A C 1
ATOM 778 O O . VAL A 1 100 ? 17.584 -0.101 -1.402 1.00 97.88 100 VAL A O 1
ATOM 781 N N . ASN A 1 101 ? 18.044 -2.240 -0.917 1.00 98.06 101 ASN A N 1
ATOM 782 C CA . ASN A 1 101 ? 19.035 -1.926 0.117 1.00 98.06 101 ASN A CA 1
ATOM 783 C C . ASN A 1 101 ? 20.240 -1.170 -0.454 1.00 98.06 101 ASN A C 1
ATOM 785 O O . ASN A 1 101 ? 20.718 -0.210 0.153 1.00 98.06 101 ASN A O 1
ATOM 789 N N . GLU A 1 102 ? 20.695 -1.534 -1.653 1.00 97.94 102 GLU A N 1
ATOM 790 C CA . GLU A 1 102 ? 21.745 -0.790 -2.346 1.00 97.94 102 GLU A CA 1
ATOM 791 C C . GLU A 1 102 ? 21.300 0.639 -2.677 1.00 97.94 102 GLU A C 1
ATOM 793 O O . GLU A 1 102 ? 22.076 1.583 -2.501 1.00 97.94 102 GLU A O 1
ATOM 798 N N . PHE A 1 103 ? 20.051 0.825 -3.118 1.00 97.94 103 PHE A N 1
ATOM 799 C CA . PHE A 1 103 ? 19.494 2.162 -3.313 1.00 97.94 103 PHE A CA 1
ATOM 800 C C . PHE A 1 103 ? 19.524 2.974 -2.015 1.00 97.94 103 PHE A C 1
ATOM 802 O O . PHE A 1 103 ? 20.028 4.096 -2.042 1.00 97.94 103 PHE A O 1
ATOM 809 N N . ILE A 1 104 ? 19.047 2.417 -0.897 1.00 97.81 104 ILE A N 1
ATOM 810 C CA . ILE A 1 104 ? 19.044 3.092 0.412 1.00 97.81 104 ILE A CA 1
ATOM 811 C C . ILE A 1 104 ? 20.471 3.500 0.792 1.00 97.81 104 ILE A C 1
ATOM 813 O O . ILE A 1 104 ? 20.719 4.675 1.055 1.00 97.81 104 ILE A O 1
ATOM 817 N N . ARG A 1 105 ? 21.433 2.576 0.695 1.00 97.69 105 ARG A N 1
ATOM 818 C CA . ARG A 1 105 ? 22.851 2.820 1.005 1.00 97.69 105 ARG A CA 1
ATOM 819 C C . ARG A 1 105 ? 23.446 3.963 0.180 1.00 97.69 105 ARG A C 1
ATOM 821 O O . ARG A 1 105 ? 24.127 4.844 0.711 1.00 97.69 105 ARG A O 1
ATOM 828 N N . VAL A 1 106 ? 23.205 3.964 -1.133 1.00 96.31 106 VAL A N 1
ATOM 829 C CA . VAL A 1 106 ? 23.718 4.999 -2.049 1.00 96.31 106 VAL A CA 1
ATOM 830 C C . VAL A 1 106 ? 22.998 6.334 -1.844 1.00 96.31 106 VAL A C 1
ATOM 832 O O . VAL A 1 106 ? 23.623 7.390 -1.958 1.00 96.31 106 VAL A O 1
ATOM 835 N N . ALA A 1 107 ? 21.702 6.301 -1.542 1.00 95.06 107 ALA A N 1
ATOM 836 C CA . ALA A 1 107 ? 20.888 7.484 -1.312 1.00 95.06 107 ALA A CA 1
ATOM 837 C C . ALA A 1 107 ? 21.249 8.184 0.006 1.00 95.06 107 ALA A C 1
ATOM 839 O O . ALA A 1 107 ? 21.404 9.402 0.004 1.00 95.06 107 ALA A O 1
ATOM 840 N N . GLU A 1 108 ? 21.466 7.437 1.090 1.00 95.06 108 GLU A N 1
ATOM 841 C CA . GLU A 1 108 ? 21.927 7.965 2.385 1.00 95.06 108 GLU A CA 1
ATOM 842 C C . GLU A 1 108 ? 23.337 8.556 2.304 1.00 95.06 108 GLU A C 1
ATOM 844 O O . GLU A 1 108 ? 23.640 9.555 2.948 1.00 95.06 108 GLU A O 1
ATOM 849 N N . SER A 1 109 ? 24.187 7.987 1.446 1.00 93.50 109 SER A N 1
ATOM 850 C CA . SER A 1 109 ? 25.520 8.535 1.168 1.00 93.50 109 SER A CA 1
ATOM 851 C C . SER A 1 109 ? 25.478 9.814 0.319 1.00 93.50 109 SER A C 1
ATOM 853 O O . SER A 1 109 ? 26.505 10.467 0.126 1.00 93.50 109 SER A O 1
ATOM 855 N N . SER A 1 110 ? 24.319 10.165 -0.248 1.00 90.12 110 SER A N 1
ATOM 856 C CA . SER A 1 110 ? 24.155 11.332 -1.110 1.00 90.12 110 SER A CA 1
ATOM 857 C C . SER A 1 110 ? 23.572 12.513 -0.336 1.00 90.12 110 SER A C 1
ATOM 859 O O . SER A 1 110 ? 22.625 12.374 0.425 1.00 90.12 110 SER A O 1
ATOM 861 N N . THR A 1 111 ? 24.109 13.710 -0.559 1.00 84.75 111 THR A N 1
ATOM 862 C CA . THR A 1 111 ? 23.745 14.922 0.199 1.00 84.75 111 THR A CA 1
ATOM 863 C C . THR A 1 111 ? 22.416 15.557 -0.238 1.00 84.75 111 THR A C 1
ATOM 865 O O . THR A 1 111 ? 22.148 16.701 0.110 1.00 84.75 111 THR A O 1
ATOM 868 N N . GLY A 1 112 ? 21.600 14.877 -1.047 1.00 87.31 112 GLY A N 1
ATOM 869 C CA . GLY A 1 112 ? 20.378 15.463 -1.593 1.00 87.31 112 GLY A CA 1
ATOM 870 C C . GLY A 1 112 ? 19.250 14.462 -1.765 1.00 87.31 112 GLY A C 1
ATOM 871 O O . GLY A 1 112 ? 19.451 13.247 -1.698 1.00 87.31 112 GLY A O 1
ATOM 872 N N . LYS A 1 113 ? 18.052 14.988 -2.033 1.00 93.62 113 LYS A N 1
ATOM 873 C CA . LYS A 1 113 ? 16.862 14.169 -2.303 1.00 93.62 113 LYS A CA 1
ATOM 874 C C . LYS A 1 113 ? 17.164 13.107 -3.355 1.00 93.62 113 LYS A C 1
ATOM 876 O O . LYS A 1 113 ? 17.660 13.401 -4.446 1.00 93.62 113 LYS A O 1
ATOM 881 N N . SER A 1 114 ? 16.816 11.872 -3.025 1.00 96.31 114 SER A N 1
ATOM 882 C CA . SER A 1 114 ? 16.988 10.710 -3.885 1.00 96.31 114 SER A CA 1
ATOM 883 C C . SER A 1 114 ? 15.661 9.984 -4.039 1.00 96.31 114 SER A C 1
ATOM 885 O O . SER A 1 114 ? 14.885 9.877 -3.091 1.00 96.31 114 SER A O 1
ATOM 887 N N . ARG A 1 115 ? 15.397 9.497 -5.248 1.00 97.19 115 ARG A N 1
ATOM 888 C CA . ARG A 1 115 ? 14.194 8.726 -5.574 1.00 97.19 115 ARG A CA 1
ATOM 889 C C . ARG A 1 115 ? 14.565 7.579 -6.504 1.00 97.19 115 ARG A C 1
ATOM 891 O O . ARG A 1 115 ? 15.457 7.727 -7.348 1.00 97.19 115 ARG A O 1
ATOM 898 N N . VAL A 1 116 ? 13.897 6.447 -6.346 1.00 98.06 116 VAL A N 1
ATOM 899 C CA . VAL A 1 116 ? 14.070 5.270 -7.200 1.00 98.06 116 VAL A CA 1
ATOM 900 C C . VAL A 1 116 ? 12.794 5.000 -7.983 1.00 98.06 116 VAL A C 1
ATOM 902 O O . VAL A 1 116 ? 11.698 5.168 -7.461 1.00 98.06 116 VAL A O 1
ATOM 905 N N . TRP A 1 117 ? 12.941 4.634 -9.253 1.00 97.81 117 TRP A N 1
ATOM 906 C CA . TRP A 1 117 ? 11.861 4.281 -10.168 1.00 97.81 117 TRP A CA 1
ATOM 907 C C . TRP A 1 117 ? 11.915 2.784 -10.464 1.00 97.81 117 TRP A C 1
ATOM 909 O O . TRP A 1 117 ? 12.922 2.284 -10.975 1.00 97.81 117 TRP A O 1
ATOM 919 N N . PHE A 1 118 ? 10.816 2.092 -10.196 1.00 97.81 118 PHE A N 1
ATOM 920 C CA . PHE A 1 118 ? 10.663 0.666 -10.440 1.00 97.81 118 PHE A CA 1
ATOM 921 C C . PHE A 1 118 ? 10.091 0.414 -11.828 1.00 97.81 118 PHE A C 1
ATOM 923 O O . PHE A 1 118 ? 9.115 1.050 -12.241 1.00 97.81 118 PHE A O 1
ATOM 930 N N . HIS A 1 119 ? 10.715 -0.518 -12.540 1.00 96.50 119 HIS A N 1
ATOM 931 C CA . HIS A 1 119 ? 10.269 -0.975 -13.846 1.00 96.50 119 HIS A CA 1
ATOM 932 C C . HIS A 1 119 ? 10.139 -2.492 -13.853 1.00 96.50 119 HIS A C 1
ATOM 934 O O . HIS A 1 119 ? 11.050 -3.193 -13.411 1.00 96.50 119 HIS A O 1
ATOM 940 N N . ARG A 1 120 ? 9.040 -2.978 -14.424 1.00 95.50 120 ARG A N 1
ATOM 941 C CA . ARG A 1 120 ? 8.781 -4.395 -14.684 1.00 95.50 120 ARG A CA 1
ATOM 942 C C . ARG A 1 120 ? 8.431 -4.556 -16.152 1.00 95.50 120 ARG A C 1
ATOM 944 O O . ARG A 1 120 ? 7.651 -3.763 -16.675 1.00 95.50 120 ARG A O 1
ATOM 951 N N . ASP A 1 121 ? 9.063 -5.515 -16.821 1.00 91.50 121 ASP A N 1
ATOM 952 C CA . ASP A 1 121 ? 8.924 -5.727 -18.270 1.00 91.50 121 ASP A CA 1
ATOM 953 C C . ASP A 1 121 ? 9.170 -4.455 -19.101 1.00 91.50 121 ASP A C 1
ATOM 955 O O . ASP A 1 121 ? 8.511 -4.185 -20.101 1.00 91.50 121 ASP A O 1
ATOM 959 N N . GLY A 1 122 ? 10.104 -3.612 -18.649 1.00 90.56 122 GLY A N 1
ATOM 960 C CA . GLY A 1 122 ? 10.412 -2.325 -19.283 1.00 90.56 122 GLY A CA 1
ATOM 961 C C . GLY A 1 122 ? 9.374 -1.218 -19.057 1.00 90.56 122 GLY A C 1
ATOM 962 O O . GLY A 1 122 ? 9.639 -0.069 -19.407 1.00 90.56 122 GLY A O 1
ATOM 963 N N . ALA A 1 123 ? 8.238 -1.513 -18.426 1.00 93.31 123 ALA A N 1
ATOM 964 C CA . ALA A 1 123 ? 7.211 -0.536 -18.101 1.00 93.31 123 ALA A CA 1
ATOM 965 C C . ALA A 1 123 ? 7.393 0.021 -16.683 1.00 93.31 123 ALA A C 1
ATOM 967 O O . ALA A 1 123 ? 7.749 -0.697 -15.749 1.00 93.31 123 ALA A O 1
ATOM 968 N N . TYR A 1 124 ? 7.135 1.318 -16.519 1.00 95.25 124 TYR A N 1
ATOM 969 C CA . TYR A 1 124 ? 7.155 1.982 -15.217 1.00 95.25 124 TYR A CA 1
ATOM 970 C C . TYR A 1 124 ? 5.997 1.489 -14.336 1.00 95.25 124 TYR A C 1
ATOM 972 O O . TYR A 1 124 ? 4.863 1.372 -14.804 1.00 95.25 124 TYR A O 1
ATOM 980 N N . ARG A 1 125 ? 6.291 1.202 -13.064 1.00 95.50 125 ARG A N 1
ATOM 981 C CA . ARG A 1 125 ? 5.311 0.699 -12.079 1.00 95.50 125 ARG A CA 1
ATOM 982 C C . ARG A 1 125 ? 5.105 1.635 -10.894 1.00 95.50 125 ARG A C 1
ATOM 984 O O . ARG A 1 125 ? 4.043 1.640 -10.286 1.00 95.50 125 ARG A O 1
ATOM 991 N N . GLY A 1 126 ? 6.098 2.464 -10.596 1.00 95.81 126 GLY A N 1
ATOM 992 C CA . GLY A 1 126 ? 6.017 3.439 -9.519 1.00 95.81 126 GLY A CA 1
ATOM 993 C C . GLY A 1 126 ? 7.392 3.929 -9.098 1.00 95.81 126 GLY A C 1
ATOM 994 O O . GLY A 1 126 ? 8.426 3.439 -9.561 1.00 95.81 126 GLY A O 1
ATOM 995 N N . SER A 1 127 ? 7.423 4.940 -8.243 1.00 96.94 127 SER A N 1
ATOM 996 C CA . SER A 1 127 ? 8.659 5.480 -7.680 1.00 96.94 127 SER A CA 1
ATOM 997 C C . SER A 1 127 ? 8.541 5.686 -6.185 1.00 96.94 127 SER A C 1
ATOM 999 O O . SER A 1 127 ? 7.446 5.910 -5.694 1.00 96.94 127 SER A O 1
ATOM 1001 N N . VAL A 1 128 ? 9.654 5.637 -5.463 1.00 97.56 128 VAL A N 1
ATOM 1002 C CA . VAL A 1 128 ? 9.661 5.851 -4.010 1.00 97.56 128 VAL A CA 1
ATOM 1003 C C . VAL A 1 128 ? 10.855 6.670 -3.565 1.00 97.56 128 VAL A C 1
ATOM 1005 O O . VAL A 1 128 ? 11.922 6.659 -4.188 1.00 97.56 128 VAL A O 1
ATOM 1008 N N . ASP A 1 129 ? 10.659 7.406 -2.481 1.00 96.75 129 ASP A N 1
ATOM 1009 C CA . ASP A 1 129 ? 11.731 8.043 -1.732 1.00 96.75 129 ASP A CA 1
ATOM 1010 C C . ASP A 1 129 ? 12.447 7.041 -0.805 1.00 96.75 129 ASP A C 1
ATOM 1012 O O . ASP A 1 129 ? 12.144 5.848 -0.769 1.00 96.75 129 ASP A O 1
ATOM 1016 N N . ILE A 1 130 ? 13.448 7.531 -0.071 1.00 96.50 130 ILE A N 1
ATOM 1017 C CA . ILE A 1 130 ? 14.248 6.712 0.852 1.00 96.50 130 ILE A CA 1
ATOM 1018 C C . ILE A 1 130 ? 13.366 6.140 1.972 1.00 96.50 130 ILE A C 1
ATOM 1020 O O . ILE A 1 130 ? 13.527 4.982 2.352 1.00 96.50 130 ILE A O 1
ATOM 1024 N N . THR A 1 131 ? 12.421 6.932 2.482 1.00 95.69 131 THR A N 1
ATOM 1025 C CA . THR A 1 131 ? 11.531 6.538 3.580 1.00 95.69 131 THR A CA 1
ATOM 1026 C C . THR A 1 131 ? 10.630 5.377 3.172 1.00 95.69 131 THR A C 1
ATOM 1028 O O . THR A 1 131 ? 10.620 4.346 3.844 1.00 95.69 131 THR A O 1
ATOM 1031 N N . LYS A 1 132 ? 9.938 5.479 2.030 1.00 96.06 132 LYS A N 1
ATOM 1032 C CA . LYS A 1 132 ? 9.107 4.386 1.508 1.00 96.06 132 LYS A CA 1
ATOM 1033 C C . LYS A 1 132 ? 9.932 3.174 1.087 1.00 96.06 132 LYS A C 1
ATOM 1035 O O . LYS A 1 132 ? 9.476 2.051 1.272 1.00 96.06 132 LYS A O 1
ATOM 1040 N N . ALA A 1 133 ? 11.158 3.362 0.595 1.00 97.25 133 ALA A N 1
ATOM 1041 C CA . ALA A 1 133 ? 12.049 2.239 0.305 1.00 97.25 133 ALA A CA 1
ATOM 1042 C C . ALA A 1 133 ? 12.359 1.397 1.557 1.00 97.25 133 ALA A C 1
ATOM 1044 O O . ALA A 1 133 ? 12.359 0.172 1.468 1.00 97.25 133 ALA A O 1
ATOM 1045 N N . LYS A 1 134 ? 12.555 2.023 2.727 1.00 97.50 134 LYS A N 1
ATOM 1046 C CA . LYS A 1 134 ? 12.743 1.300 4.001 1.00 97.50 134 LYS A CA 1
ATOM 1047 C C . LYS A 1 134 ? 11.501 0.495 4.391 1.00 97.50 134 LYS A C 1
ATOM 1049 O O . LYS A 1 134 ? 11.631 -0.669 4.757 1.00 97.50 134 LYS A O 1
ATOM 1054 N N . ILE A 1 135 ? 10.312 1.080 4.228 1.00 96.50 135 ILE A N 1
ATOM 1055 C CA . ILE A 1 135 ? 9.033 0.394 4.480 1.00 96.50 135 ILE A CA 1
ATOM 1056 C C . ILE A 1 135 ? 8.870 -0.813 3.546 1.00 96.50 135 ILE A C 1
ATOM 1058 O O . ILE A 1 135 ? 8.446 -1.877 3.986 1.00 96.50 135 ILE A O 1
ATOM 1062 N N . ILE A 1 136 ? 9.236 -0.681 2.265 1.00 96.56 136 ILE A N 1
ATOM 1063 C CA . ILE A 1 136 ? 9.208 -1.801 1.313 1.00 96.56 136 ILE A CA 1
ATOM 1064 C C . ILE A 1 136 ? 10.103 -2.945 1.794 1.00 96.56 136 ILE A C 1
ATOM 1066 O O . ILE A 1 136 ? 9.664 -4.092 1.778 1.00 96.56 136 ILE A O 1
ATOM 1070 N N . VAL A 1 137 ? 11.330 -2.649 2.238 1.00 96.94 137 VAL A N 1
ATOM 1071 C CA . VAL A 1 137 ? 12.245 -3.674 2.763 1.00 96.94 137 VAL A CA 1
ATOM 1072 C C . VAL A 1 137 ? 11.617 -4.386 3.959 1.00 96.94 137 VAL A C 1
ATOM 1074 O O . VAL A 1 137 ? 11.547 -5.610 3.957 1.00 96.94 137 VAL A O 1
ATOM 1077 N N . GLU A 1 138 ? 11.080 -3.644 4.928 1.00 95.62 138 GLU A N 1
ATOM 1078 C CA . GLU A 1 138 ? 10.413 -4.218 6.102 1.00 95.62 138 GLU A CA 1
ATOM 1079 C C . GLU A 1 138 ? 9.250 -5.143 5.702 1.00 95.62 138 GLU A C 1
ATOM 1081 O O . GLU A 1 138 ? 9.222 -6.320 6.069 1.00 95.62 138 GLU A O 1
ATOM 1086 N N . ARG A 1 139 ? 8.342 -4.666 4.845 1.00 94.00 139 ARG A N 1
ATOM 1087 C CA . ARG A 1 139 ? 7.171 -5.436 4.391 1.00 94.00 139 ARG A CA 1
ATOM 1088 C C . ARG A 1 139 ? 7.545 -6.706 3.630 1.00 94.00 139 ARG A C 1
ATOM 1090 O O . ARG A 1 139 ? 6.917 -7.749 3.833 1.00 94.00 139 ARG A O 1
ATOM 1097 N N . LEU A 1 140 ? 8.556 -6.632 2.769 1.00 94.69 140 LEU A N 1
ATOM 1098 C CA . LEU A 1 140 ? 9.032 -7.769 1.979 1.00 94.69 140 LEU A CA 1
ATOM 1099 C C . LEU A 1 140 ? 9.861 -8.759 2.806 1.00 94.69 140 LEU A C 1
ATOM 1101 O O . LEU A 1 140 ? 9.913 -9.931 2.456 1.00 94.69 140 LEU A O 1
ATOM 1105 N N . THR A 1 141 ? 10.472 -8.335 3.917 1.00 92.88 141 THR A N 1
ATOM 1106 C CA . THR A 1 141 ? 11.116 -9.283 4.844 1.00 92.88 141 THR A CA 1
ATOM 1107 C C . THR A 1 141 ? 10.104 -10.110 5.631 1.00 92.88 141 THR A C 1
ATOM 1109 O O . THR A 1 141 ? 10.362 -11.277 5.916 1.00 92.88 141 THR A O 1
ATOM 1112 N N . THR A 1 142 ? 8.935 -9.544 5.948 1.00 93.38 142 THR A N 1
ATOM 1113 C CA . THR A 1 142 ? 7.851 -10.275 6.622 1.00 93.38 142 THR A CA 1
ATOM 1114 C C . THR A 1 142 ? 7.062 -11.163 5.659 1.00 93.38 142 THR A C 1
ATOM 1116 O O . THR A 1 142 ? 6.598 -12.235 6.043 1.00 93.38 142 THR A O 1
ATOM 1119 N N . THR A 1 143 ? 6.909 -10.735 4.404 1.00 91.69 143 THR A N 1
ATOM 1120 C CA . THR A 1 143 ? 6.041 -11.405 3.426 1.00 91.69 143 THR A CA 1
ATOM 1121 C C . THR A 1 143 ? 6.869 -12.202 2.425 1.00 91.69 143 THR A C 1
ATOM 1123 O O . THR A 1 143 ? 7.599 -11.638 1.615 1.00 91.69 143 THR A O 1
ATOM 1126 N N . LYS A 1 144 ? 6.732 -13.530 2.429 1.00 91.62 144 LYS A N 1
ATOM 1127 C CA . LYS A 1 144 ? 7.440 -14.390 1.475 1.00 91.62 144 LYS A CA 1
ATOM 1128 C C . LYS A 1 144 ? 6.748 -14.351 0.109 1.00 91.62 144 LYS A C 1
ATOM 1130 O O . LYS A 1 144 ? 5.700 -14.966 -0.066 1.00 91.62 144 LYS A O 1
ATOM 1135 N N . ILE A 1 145 ? 7.339 -13.640 -0.849 1.00 92.31 145 ILE A N 1
ATOM 1136 C CA . ILE A 1 145 ? 6.798 -13.443 -2.205 1.00 92.31 145 ILE A CA 1
ATOM 1137 C C . ILE A 1 145 ? 7.787 -13.975 -3.245 1.00 92.31 145 ILE A C 1
ATOM 1139 O O . ILE A 1 145 ? 9.002 -13.951 -3.051 1.00 92.31 145 ILE A O 1
ATOM 1143 N N . GLU A 1 146 ? 7.265 -14.471 -4.364 1.00 93.19 146 GLU A N 1
ATOM 1144 C CA . GLU A 1 146 ? 8.070 -14.894 -5.510 1.00 93.19 146 GLU A CA 1
ATOM 1145 C C . GLU A 1 146 ? 8.782 -13.702 -6.166 1.00 93.19 146 GLU A C 1
ATOM 1147 O O . GLU A 1 146 ? 8.176 -12.655 -6.401 1.00 93.19 146 GLU A O 1
ATOM 1152 N N . LYS A 1 147 ? 10.049 -13.886 -6.560 1.00 92.81 147 LYS A N 1
ATOM 1153 C CA . LYS A 1 147 ? 10.869 -12.828 -7.180 1.00 92.81 147 LYS A CA 1
ATOM 1154 C C . LYS A 1 147 ? 10.176 -12.152 -8.373 1.00 92.81 147 LYS A C 1
ATOM 1156 O O . LYS A 1 147 ? 10.188 -10.934 -8.469 1.00 92.81 147 LYS A O 1
ATOM 1161 N N . ALA A 1 148 ? 9.505 -12.924 -9.231 1.00 91.44 148 ALA A N 1
ATOM 1162 C CA . ALA A 1 148 ? 8.809 -12.431 -10.430 1.00 91.44 148 ALA A CA 1
ATOM 1163 C C . ALA A 1 148 ? 7.563 -11.562 -10.150 1.00 91.44 148 ALA A C 1
ATOM 1165 O O . ALA A 1 148 ? 7.048 -10.890 -11.046 1.00 91.44 148 ALA A O 1
ATOM 1166 N N . LYS A 1 149 ? 7.033 -11.612 -8.923 1.00 94.25 149 LYS A N 1
ATOM 1167 C CA . LYS A 1 149 ? 5.809 -10.906 -8.510 1.00 94.25 149 LYS A CA 1
ATOM 1168 C C . LYS A 1 149 ? 6.086 -9.797 -7.502 1.00 94.25 149 LYS A C 1
ATOM 1170 O O . LYS A 1 149 ? 5.162 -9.113 -7.083 1.00 94.25 149 LYS A O 1
ATOM 1175 N N . VAL A 1 150 ? 7.343 -9.577 -7.119 1.00 96.31 150 VAL A N 1
ATOM 1176 C CA . VAL A 1 150 ? 7.682 -8.621 -6.059 1.00 96.31 150 VAL A CA 1
ATOM 1177 C C . VAL A 1 150 ? 7.312 -7.182 -6.432 1.00 96.31 150 VAL A C 1
ATOM 1179 O O . VAL A 1 150 ? 6.741 -6.467 -5.613 1.00 96.31 150 VAL A O 1
ATOM 1182 N N . ILE A 1 151 ? 7.556 -6.770 -7.684 1.00 93.50 151 ILE A N 1
ATOM 1183 C CA . ILE A 1 151 ? 7.207 -5.420 -8.152 1.00 93.50 151 ILE A CA 1
ATOM 1184 C C . ILE A 1 151 ? 5.682 -5.267 -8.300 1.00 93.50 151 ILE A C 1
ATOM 1186 O O . ILE A 1 151 ? 5.141 -4.201 -8.029 1.00 93.50 151 ILE A O 1
ATOM 1190 N N . GLU A 1 152 ? 4.980 -6.334 -8.685 1.00 95.00 152 GLU A N 1
ATOM 1191 C CA . GLU A 1 152 ? 3.511 -6.363 -8.765 1.00 95.00 152 GLU A CA 1
ATOM 1192 C C . GLU A 1 152 ? 2.858 -6.264 -7.386 1.00 95.00 152 GLU A C 1
ATOM 1194 O O . GLU A 1 152 ? 1.876 -5.549 -7.194 1.00 95.00 152 GLU A O 1
ATOM 1199 N N . TYR A 1 153 ? 3.440 -6.947 -6.404 1.00 95.75 153 TYR A N 1
ATOM 1200 C CA . TYR A 1 153 ? 2.982 -6.907 -5.027 1.00 95.75 153 TYR A CA 1
ATOM 1201 C C . TYR A 1 153 ? 3.102 -5.498 -4.441 1.00 95.75 153 TYR A C 1
ATOM 1203 O O . TYR A 1 153 ? 2.111 -4.948 -3.969 1.00 95.75 153 TYR A O 1
ATOM 1211 N N . ILE A 1 154 ? 4.278 -4.861 -4.538 1.00 95.62 154 ILE A N 1
ATOM 1212 C CA . ILE A 1 154 ? 4.458 -3.491 -4.017 1.00 95.62 154 ILE A CA 1
ATOM 1213 C C . ILE A 1 154 ? 3.589 -2.465 -4.758 1.00 95.62 154 ILE A C 1
ATOM 1215 O O . ILE A 1 154 ? 3.270 -1.412 -4.209 1.00 95.62 154 ILE A O 1
ATOM 1219 N N . GLU A 1 155 ? 3.215 -2.758 -6.004 1.00 93.19 155 GLU A N 1
ATOM 1220 C CA . GLU A 1 155 ? 2.286 -1.952 -6.783 1.00 93.19 155 GLU A CA 1
ATOM 1221 C C . GLU A 1 155 ? 0.848 -2.087 -6.271 1.00 93.19 155 GLU A C 1
ATOM 1223 O O . GLU A 1 155 ? 0.170 -1.076 -6.083 1.00 93.19 155 GLU A O 1
ATOM 1228 N N . THR A 1 156 ? 0.398 -3.321 -6.043 1.00 92.12 156 THR A N 1
ATOM 1229 C CA . THR A 1 156 ? -0.963 -3.650 -5.590 1.00 92.12 156 THR A CA 1
ATOM 1230 C C . THR A 1 156 ? -1.208 -3.163 -4.162 1.00 92.12 156 THR A C 1
ATOM 1232 O O . THR A 1 156 ? -2.264 -2.609 -3.865 1.00 92.12 156 THR A O 1
ATOM 1235 N N . GLU A 1 157 ? -0.193 -3.262 -3.305 1.00 90.88 157 GLU A N 1
ATOM 1236 C CA . GLU A 1 157 ? -0.210 -2.771 -1.921 1.00 90.88 157 GLU A CA 1
ATOM 1237 C C . GLU A 1 157 ? -0.018 -1.245 -1.805 1.00 90.88 157 GLU A C 1
ATOM 1239 O O . GLU A 1 157 ? 0.094 -0.711 -0.703 1.00 90.88 157 GLU A O 1
ATOM 1244 N N . ASN A 1 158 ? 0.040 -0.511 -2.925 1.00 92.06 158 ASN A N 1
ATOM 1245 C CA . ASN A 1 158 ? 0.252 0.945 -2.962 1.00 92.06 158 ASN A CA 1
ATOM 1246 C C . ASN A 1 158 ? 1.509 1.414 -2.198 1.00 92.06 158 ASN A C 1
ATOM 1248 O O . ASN A 1 158 ? 1.570 2.535 -1.685 1.00 92.06 158 ASN A O 1
ATOM 1252 N N . LEU A 1 159 ? 2.552 0.581 -2.158 1.00 91.81 159 LEU A N 1
ATOM 1253 C CA . LEU A 1 159 ? 3.839 0.922 -1.541 1.00 91.81 159 LEU A CA 1
ATOM 1254 C C . LEU A 1 159 ? 4.706 1.812 -2.445 1.00 91.81 159 LEU A C 1
ATOM 1256 O O . LEU A 1 159 ? 5.786 2.243 -2.043 1.00 91.81 159 LEU A O 1
ATOM 1260 N N . VAL A 1 160 ? 4.236 2.107 -3.659 1.00 94.81 160 VAL A N 1
ATOM 1261 C CA . VAL A 1 160 ? 4.926 2.929 -4.656 1.00 94.81 160 VAL A CA 1
ATOM 1262 C C . VAL A 1 160 ? 4.097 4.149 -5.055 1.00 94.81 160 VAL A C 1
ATOM 1264 O O . VAL A 1 160 ? 2.885 4.063 -5.228 1.00 94.81 160 VAL A O 1
ATOM 1267 N N . ASP A 1 161 ? 4.759 5.290 -5.258 1.00 92.62 161 ASP A N 1
ATOM 1268 C CA . ASP A 1 161 ? 4.116 6.488 -5.799 1.00 92.62 161 ASP A CA 1
ATOM 1269 C C . ASP A 1 161 ? 3.955 6.325 -7.307 1.00 92.62 161 ASP A C 1
ATOM 1271 O O . ASP A 1 161 ? 4.945 6.296 -8.051 1.00 92.62 161 ASP A O 1
ATOM 1275 N N . LYS A 1 162 ? 2.710 6.249 -7.769 1.00 88.50 162 LYS A N 1
ATOM 1276 C CA . LYS A 1 162 ? 2.385 6.360 -9.188 1.00 88.50 162 LYS A CA 1
ATOM 1277 C C . LYS A 1 162 ? 2.164 7.821 -9.524 1.00 88.50 162 LYS A C 1
ATOM 1279 O O . LYS A 1 162 ? 1.562 8.572 -8.764 1.00 88.50 162 LYS A O 1
ATOM 1284 N N . THR A 1 163 ? 2.670 8.236 -10.678 1.00 77.94 163 THR A N 1
ATOM 1285 C CA . THR A 1 163 ? 2.247 9.520 -11.229 1.00 77.94 163 THR A CA 1
ATOM 1286 C C . THR A 1 163 ? 0.804 9.333 -11.662 1.00 77.94 163 THR A C 1
ATOM 1288 O O . THR A 1 163 ? 0.540 8.459 -12.489 1.00 77.94 163 THR A O 1
ATOM 1291 N N . GLU A 1 164 ? -0.117 10.102 -11.082 1.00 66.38 164 GLU A N 1
ATOM 1292 C CA . GLU A 1 164 ? -1.495 10.136 -11.564 1.00 66.38 164 GLU A CA 1
ATOM 1293 C C . GLU A 1 164 ? -1.463 10.328 -13.087 1.00 66.38 164 GLU A C 1
ATOM 1295 O O . GLU A 1 164 ? -0.675 11.156 -13.577 1.00 66.38 164 GLU A O 1
ATOM 1300 N N . PRO A 1 165 ? -2.234 9.538 -13.860 1.00 57.34 165 PRO A N 1
ATOM 1301 C CA . PRO A 1 165 ? -2.311 9.736 -15.296 1.00 57.34 165 PRO A CA 1
ATOM 1302 C C . PRO A 1 165 ? -2.690 11.194 -15.503 1.00 57.34 165 PRO A C 1
ATOM 1304 O O . PRO A 1 165 ? -3.709 11.641 -14.989 1.00 57.34 165 PRO A O 1
ATOM 1307 N N . LYS A 1 166 ? -1.814 11.956 -16.169 1.00 48.31 166 LYS A N 1
ATOM 1308 C CA . LYS A 1 166 ? -1.972 13.398 -16.354 1.00 48.31 166 LYS A CA 1
ATOM 1309 C C . LYS A 1 166 ? -3.330 13.625 -17.006 1.00 48.31 166 LYS A C 1
ATOM 1311 O O . LYS A 1 166 ? -3.459 13.433 -18.214 1.00 48.31 166 LYS A O 1
ATOM 1316 N N . VAL A 1 167 ? -4.332 13.966 -16.195 1.00 48.03 167 VAL A N 1
ATOM 1317 C CA . VAL A 1 167 ? -5.712 14.126 -16.637 1.00 48.03 167 VAL A CA 1
ATOM 1318 C C . VAL A 1 167 ? -5.698 15.299 -17.597 1.00 48.03 167 VAL A C 1
ATOM 1320 O O . VAL A 1 167 ? -5.610 16.464 -17.207 1.00 48.03 167 VAL A O 1
ATOM 1323 N N . VAL A 1 168 ? -5.701 14.989 -18.888 1.00 49.34 168 VAL A N 1
ATOM 1324 C CA . VAL A 1 168 ? -6.021 15.964 -19.915 1.00 49.34 168 VAL A CA 1
ATOM 1325 C C . VAL A 1 168 ? -7.487 16.280 -19.659 1.00 49.34 168 VAL A C 1
ATOM 1327 O O . VAL A 1 168 ? -8.347 15.489 -20.030 1.00 49.34 168 VAL A O 1
ATOM 1330 N N . LYS A 1 169 ? -7.764 17.371 -18.931 1.00 45.62 169 LYS A N 1
ATOM 1331 C CA . LYS A 1 169 ? -9.118 17.870 -18.663 1.00 45.62 169 LYS A CA 1
ATOM 1332 C C . LYS A 1 169 ? -9.831 18.089 -20.004 1.00 45.62 169 LYS A C 1
ATOM 1334 O O . LYS A 1 169 ? -9.702 19.148 -20.614 1.00 45.62 169 LYS A O 1
ATOM 1339 N N . LYS A 1 170 ? -10.530 17.064 -20.488 1.00 43.38 170 LYS A N 1
ATOM 1340 C CA . LYS A 1 170 ? -11.575 17.181 -21.499 1.00 43.38 170 LYS A CA 1
ATOM 1341 C C . LYS A 1 170 ? -12.834 17.580 -20.741 1.00 43.38 170 LYS A C 1
ATOM 1343 O O . LYS A 1 170 ? -13.292 16.840 -19.878 1.00 43.38 170 LYS A O 1
ATOM 1348 N N . VAL A 1 171 ? -13.316 18.780 -21.036 1.00 44.09 171 VAL A N 1
ATOM 1349 C CA . VAL A 1 171 ? -14.649 19.252 -20.659 1.00 44.09 171 VAL A CA 1
ATOM 1350 C C . VAL A 1 171 ? -15.662 18.274 -21.260 1.00 44.09 171 VAL A C 1
ATOM 1352 O O . VAL A 1 171 ? -15.582 17.966 -22.450 1.00 44.09 171 VAL A O 1
ATOM 1355 N N . ILE A 1 172 ? -16.529 17.731 -20.409 1.00 44.28 172 ILE A N 1
ATOM 1356 C CA . ILE A 1 172 ? -17.629 16.831 -20.757 1.00 44.28 172 ILE A CA 1
ATOM 1357 C C . ILE A 1 172 ? -18.854 17.718 -21.013 1.00 44.28 172 ILE A C 1
ATOM 1359 O O . ILE A 1 172 ? -19.310 18.392 -20.096 1.00 44.28 172 ILE A O 1
ATOM 1363 N N . GLU A 1 173 ? -19.366 17.721 -22.243 1.00 44.91 173 GLU A N 1
ATOM 1364 C CA . GLU A 1 173 ? -20.814 17.766 -22.469 1.00 44.91 173 GLU A CA 1
ATOM 1365 C C . GLU A 1 173 ? -21.267 16.304 -22.605 1.00 44.91 173 GLU A C 1
ATOM 1367 O O . GLU A 1 173 ? -20.687 15.526 -23.367 1.00 44.91 173 GLU A O 1
ATOM 1372 N N . GLU A 1 174 ? -22.234 15.905 -21.784 1.00 49.84 174 GLU A N 1
ATOM 1373 C CA . GLU A 1 174 ? -22.889 14.592 -21.804 1.00 49.84 174 GLU A CA 1
ATOM 1374 C C . GLU A 1 174 ? -23.875 14.475 -23.001 1.00 49.84 174 GLU A C 1
ATOM 1376 O O . GLU A 1 174 ? -24.225 15.485 -23.605 1.00 49.84 174 GLU A O 1
ATOM 1381 N N . PRO A 1 175 ? -24.487 13.306 -23.288 1.00 56.44 175 PRO A N 1
ATOM 1382 C CA . PRO A 1 175 ? -23.858 12.015 -23.562 1.00 56.44 175 PRO A CA 1
ATOM 1383 C C . PRO A 1 175 ? -24.505 11.293 -24.778 1.00 56.44 175 PRO A C 1
ATOM 1385 O O . PRO A 1 175 ? -25.718 11.318 -24.978 1.00 56.44 175 PRO A O 1
ATOM 1388 N N . LYS A 1 176 ? -23.735 10.491 -25.525 1.00 42.19 176 LYS A N 1
ATOM 1389 C CA . LYS A 1 176 ? -24.249 9.201 -26.025 1.00 42.19 176 LYS A CA 1
ATOM 1390 C C . LYS A 1 176 ? -23.121 8.178 -26.047 1.00 42.19 176 LYS A C 1
ATOM 1392 O O . LYS A 1 176 ? -22.106 8.343 -26.715 1.00 42.19 176 LYS A O 1
ATOM 1397 N N . VAL A 1 177 ? -23.310 7.189 -25.188 1.00 50.78 177 VAL A N 1
ATOM 1398 C CA . VAL A 1 177 ? -22.375 6.154 -24.761 1.00 50.78 177 VAL A CA 1
ATOM 1399 C C . VAL A 1 177 ? -22.048 5.203 -25.907 1.00 50.78 177 VAL A C 1
ATOM 1401 O O . VAL A 1 177 ? -22.968 4.701 -26.539 1.00 50.78 177 VAL A O 1
ATOM 1404 N N . GLU A 1 178 ? -20.757 4.914 -26.089 1.00 46.53 178 GLU A N 1
ATOM 1405 C CA . GLU A 1 178 ? -20.240 3.555 -26.315 1.00 46.53 178 GLU A CA 1
ATOM 1406 C C . GLU A 1 178 ? -18.708 3.540 -26.139 1.00 46.53 178 GLU A C 1
ATOM 1408 O O . GLU A 1 178 ? -17.927 3.618 -27.083 1.00 46.53 178 GLU A O 1
ATOM 1413 N N . VAL A 1 179 ? -18.263 3.482 -24.878 1.00 43.91 179 VAL A N 1
ATOM 1414 C CA . VAL A 1 179 ? -16.900 3.071 -24.506 1.00 43.91 179 VAL A CA 1
ATOM 1415 C C . VAL A 1 179 ? -16.991 2.312 -23.184 1.00 43.91 179 VAL A C 1
ATOM 1417 O O . VAL A 1 179 ? -17.500 2.839 -22.198 1.00 43.91 179 VAL A O 1
ATOM 1420 N N . THR A 1 180 ? -16.524 1.067 -23.170 1.00 50.53 180 THR A N 1
ATOM 1421 C CA . THR A 1 180 ? -16.435 0.195 -21.990 1.00 50.53 180 THR A CA 1
ATOM 1422 C C . THR A 1 180 ? -15.575 0.833 -20.886 1.00 50.53 180 THR A C 1
ATOM 1424 O O . THR A 1 180 ? -14.379 1.041 -21.112 1.00 50.53 180 THR A O 1
ATOM 1427 N N . PRO A 1 181 ? -16.139 1.134 -19.701 1.00 44.47 181 PRO A N 1
ATOM 1428 C CA . PRO A 1 181 ? -15.416 1.771 -18.608 1.00 44.47 181 PRO A CA 1
ATOM 1429 C C . PRO A 1 181 ? -14.629 0.746 -17.783 1.00 44.47 181 PRO A C 1
ATOM 1431 O O . PRO A 1 181 ? -15.169 -0.262 -17.327 1.00 44.47 181 PRO A O 1
ATOM 1434 N N . VAL A 1 182 ? -13.354 1.042 -17.514 1.00 49.00 182 VAL A N 1
ATOM 1435 C CA . VAL A 1 182 ? -12.682 0.528 -16.315 1.00 49.00 182 VAL A CA 1
ATOM 1436 C C . VAL A 1 182 ? -13.354 1.223 -15.138 1.00 49.00 182 VAL A C 1
ATOM 1438 O O . VAL A 1 182 ? -13.123 2.401 -14.877 1.00 49.00 182 VAL A O 1
ATOM 1441 N N . VAL A 1 183 ? -14.255 0.495 -14.488 1.00 41.69 183 VAL A N 1
ATOM 1442 C CA . VAL A 1 183 ? -14.961 0.919 -13.285 1.00 41.69 183 VAL A CA 1
ATOM 1443 C C . VAL A 1 183 ? -13.931 1.013 -12.160 1.00 41.69 183 VAL A C 1
ATOM 1445 O O . VAL A 1 183 ? -13.627 0.025 -11.495 1.00 41.69 183 VAL A O 1
ATOM 1448 N N . THR A 1 184 ? -13.376 2.202 -11.927 1.00 47.94 184 THR A N 1
ATOM 1449 C CA . THR A 1 184 ? -12.983 2.591 -10.570 1.00 47.94 184 THR A CA 1
ATOM 1450 C C . THR A 1 184 ? -14.262 2.507 -9.755 1.00 47.94 184 THR A C 1
ATOM 1452 O O . THR A 1 184 ? -15.104 3.396 -9.836 1.00 47.94 184 THR A O 1
ATOM 1455 N N . GLN A 1 185 ? -14.475 1.381 -9.073 1.00 54.59 185 GLN A N 1
ATOM 1456 C CA . GLN A 1 185 ? -15.572 1.257 -8.128 1.00 54.59 185 GLN A CA 1
ATOM 1457 C C . GLN A 1 185 ? -15.304 2.315 -7.066 1.00 54.59 185 GLN A C 1
ATOM 1459 O O . GLN A 1 185 ? -14.370 2.175 -6.278 1.00 54.59 185 GLN A O 1
ATOM 1464 N N . GLU A 1 186 ? -16.054 3.412 -7.107 1.00 66.62 186 GLU A N 1
ATOM 1465 C CA . GLU A 1 186 ? -16.123 4.340 -5.991 1.00 66.62 186 GLU A CA 1
ATOM 1466 C C . GLU A 1 186 ? -16.589 3.518 -4.796 1.00 66.62 186 GLU A C 1
ATOM 1468 O O . GLU A 1 186 ? -17.737 3.077 -4.717 1.00 66.62 186 GLU A O 1
ATOM 1473 N N . VAL A 1 187 ? -15.639 3.180 -3.927 1.00 79.62 187 VAL A N 1
ATOM 1474 C CA . VAL A 1 187 ? -15.931 2.370 -2.759 1.00 79.62 187 VAL A CA 1
ATOM 1475 C C . VAL A 1 187 ? -16.706 3.256 -1.801 1.00 79.62 187 VAL A C 1
ATOM 1477 O O . VAL A 1 187 ? -16.148 4.156 -1.176 1.00 79.62 187 VAL A O 1
ATOM 1480 N N . ASP A 1 188 ? -18.008 3.010 -1.724 1.00 92.25 188 ASP A N 1
ATOM 1481 C CA . ASP A 1 188 ? -18.900 3.672 -0.785 1.00 92.25 188 ASP A CA 1
ATOM 1482 C C . ASP A 1 188 ? -18.504 3.288 0.647 1.00 92.25 188 ASP A C 1
ATOM 1484 O O . ASP A 1 188 ? -18.800 2.192 1.136 1.00 92.25 188 ASP A O 1
ATOM 1488 N N . LEU A 1 189 ? -17.813 4.210 1.319 1.00 93.62 189 LEU A N 1
ATOM 1489 C CA . LEU A 1 189 ? -17.310 4.019 2.678 1.00 93.62 189 LEU A CA 1
ATOM 1490 C C . LEU A 1 189 ? -18.432 3.722 3.679 1.00 93.62 189 LEU A C 1
ATOM 1492 O O . LEU A 1 189 ? -18.192 3.033 4.667 1.00 93.62 189 LEU A O 1
ATOM 1496 N N . ASN A 1 190 ? -19.662 4.184 3.432 1.00 95.12 190 ASN A N 1
ATOM 1497 C CA . ASN A 1 190 ? -20.783 3.920 4.333 1.00 95.12 190 ASN A CA 1
ATOM 1498 C C . ASN A 1 190 ? -21.205 2.449 4.277 1.00 95.12 190 ASN A C 1
ATOM 1500 O O . ASN A 1 190 ? -21.509 1.849 5.306 1.00 95.12 190 ASN A O 1
ATOM 1504 N N . LYS A 1 191 ? -21.166 1.835 3.089 1.00 94.44 191 LYS A N 1
ATOM 1505 C CA . LYS A 1 191 ? -21.449 0.400 2.931 1.00 94.44 191 LYS A CA 1
ATOM 1506 C C . LYS A 1 191 ? -20.342 -0.464 3.522 1.00 94.44 191 LYS A C 1
ATOM 1508 O O . LYS A 1 191 ? -20.633 -1.504 4.110 1.00 94.44 191 LYS A O 1
ATOM 1513 N N . GLU A 1 192 ? -19.087 -0.044 3.392 1.00 94.75 192 GLU A N 1
ATOM 1514 C CA . GLU A 1 192 ? -17.955 -0.758 3.994 1.00 94.75 192 GLU A CA 1
ATOM 1515 C C . GLU A 1 192 ? -17.941 -0.653 5.527 1.00 94.75 192 GLU A C 1
ATOM 1517 O O . GLU A 1 192 ? -17.605 -1.630 6.196 1.00 94.75 192 GLU A O 1
ATOM 1522 N N . ALA A 1 193 ? -18.391 0.469 6.104 1.00 96.62 193 ALA A N 1
ATOM 1523 C CA . ALA A 1 193 ? -18.478 0.648 7.558 1.00 96.62 193 ALA A CA 1
ATOM 1524 C C . ALA A 1 193 ? -19.340 -0.430 8.237 1.00 96.62 193 ALA A C 1
ATOM 1526 O O . ALA A 1 193 ? -19.028 -0.877 9.343 1.00 96.62 193 ALA A O 1
ATOM 1527 N N . LEU A 1 194 ? -20.383 -0.912 7.554 1.00 96.19 194 LEU A N 1
ATOM 1528 C CA . LEU A 1 194 ? -21.266 -1.976 8.046 1.00 96.19 194 LEU A CA 1
ATOM 1529 C C . LEU A 1 194 ? -20.554 -3.331 8.191 1.00 96.19 194 LEU A C 1
ATOM 1531 O O . LEU A 1 194 ? -20.983 -4.172 8.983 1.00 96.19 194 LEU A O 1
ATOM 1535 N N . LYS A 1 195 ? -19.454 -3.552 7.461 1.00 96.38 195 LYS A N 1
ATOM 1536 C CA . LYS A 1 195 ? -18.674 -4.798 7.512 1.00 96.38 195 LYS A CA 1
ATOM 1537 C C . LYS A 1 195 ? -17.668 -4.836 8.663 1.00 96.38 195 LYS A C 1
ATOM 1539 O O . LYS A 1 195 ? -17.123 -5.905 8.936 1.00 96.38 195 LYS A O 1
ATOM 1544 N N . ALA A 1 196 ? -17.424 -3.712 9.341 1.00 96.88 196 ALA A N 1
ATOM 1545 C CA . ALA A 1 196 ? -16.514 -3.652 10.483 1.00 96.88 196 ALA A CA 1
ATOM 1546 C C . ALA A 1 196 ? -16.955 -4.621 11.589 1.00 96.88 196 ALA A C 1
ATOM 1548 O O . ALA A 1 196 ? -18.132 -4.680 11.941 1.00 96.88 196 ALA A O 1
ATOM 1549 N N . GLN A 1 197 ? -16.019 -5.377 12.154 1.00 97.12 197 GLN A N 1
ATOM 1550 C CA . GLN A 1 197 ? -16.274 -6.235 13.309 1.00 97.12 197 GLN A CA 1
ATOM 1551 C C . GLN A 1 197 ? -15.889 -5.481 14.580 1.00 97.12 197 GLN A C 1
ATOM 1553 O O . GLN A 1 197 ? -14.781 -4.957 14.672 1.00 97.12 197 GLN A O 1
ATOM 1558 N N . LEU A 1 198 ? -16.808 -5.416 15.544 1.00 97.62 198 LEU A N 1
ATOM 1559 C CA . LEU A 1 198 ? -16.590 -4.804 16.853 1.00 97.62 198 LEU A CA 1
ATOM 1560 C C . LEU A 1 198 ? -16.861 -5.849 17.934 1.00 97.62 198 LEU A C 1
ATOM 1562 O O . LEU A 1 198 ? -17.854 -6.575 17.856 1.00 97.62 198 LEU A O 1
ATOM 1566 N N . SER A 1 199 ? -15.983 -5.925 18.928 1.00 96.75 199 SER A N 1
ATOM 1567 C CA . SER A 1 199 ? -16.092 -6.853 20.056 1.00 96.75 199 SER A CA 1
ATOM 1568 C C . SER A 1 199 ? -15.508 -6.240 21.326 1.00 96.75 199 SER A C 1
ATOM 1570 O O . SER A 1 199 ? -14.712 -5.308 21.259 1.00 96.75 199 SER A O 1
ATOM 1572 N N . VAL A 1 200 ? -15.907 -6.763 22.481 1.00 97.19 200 VAL A N 1
ATOM 1573 C CA . VAL A 1 200 ? -15.359 -6.386 23.788 1.00 97.19 200 VAL A CA 1
ATOM 1574 C C . VAL A 1 200 ? -14.865 -7.657 24.464 1.00 97.19 200 VAL A C 1
ATOM 1576 O O . VAL A 1 200 ? -15.569 -8.668 24.487 1.00 97.19 200 VAL A O 1
ATOM 1579 N N . GLU A 1 201 ? -13.648 -7.616 24.995 1.00 95.75 201 GLU A N 1
ATOM 1580 C CA . GLU A 1 201 ? -13.066 -8.749 25.708 1.00 95.75 201 GLU A CA 1
ATOM 1581 C C . GLU A 1 201 ? -13.812 -9.000 27.028 1.00 95.75 201 GLU A C 1
ATOM 1583 O O . GLU A 1 201 ? -14.050 -8.067 27.801 1.00 95.75 201 GLU A O 1
ATOM 1588 N N . GLN A 1 202 ? -14.183 -10.266 27.269 1.00 94.50 202 GLN A N 1
ATOM 1589 C CA . GLN A 1 202 ? -14.942 -10.709 28.450 1.00 94.50 202 GLN A CA 1
ATOM 1590 C C . GLN A 1 202 ? -16.250 -9.926 28.662 1.00 94.50 202 GLN A C 1
ATOM 1592 O O . GLN A 1 202 ? -16.554 -9.482 29.772 1.00 94.50 202 GLN A O 1
ATOM 1597 N N . ALA A 1 203 ? -17.016 -9.722 27.583 1.00 94.69 203 ALA A N 1
ATOM 1598 C CA . ALA A 1 203 ? -18.277 -8.983 27.633 1.00 94.69 203 ALA A CA 1
ATOM 1599 C C . ALA A 1 203 ? -19.229 -9.516 28.723 1.00 94.69 203 ALA A C 1
ATOM 1601 O O . ALA A 1 203 ? -19.805 -8.733 29.472 1.00 94.69 203 ALA A O 1
ATOM 1602 N N . ASP A 1 204 ? -19.304 -10.834 28.892 1.00 95.25 204 ASP A N 1
ATOM 1603 C CA . ASP A 1 204 ? -20.137 -11.538 29.873 1.00 95.25 204 ASP A CA 1
ATOM 1604 C C . ASP A 1 204 ? -19.785 -11.246 31.341 1.00 95.25 204 ASP A C 1
ATOM 1606 O O . ASP A 1 204 ? -20.640 -11.365 32.223 1.00 95.25 204 ASP A O 1
ATOM 1610 N N . ALA A 1 205 ? -18.551 -10.824 31.615 1.00 95.25 205 ALA A N 1
ATOM 1611 C CA . ALA A 1 205 ? -18.085 -10.491 32.958 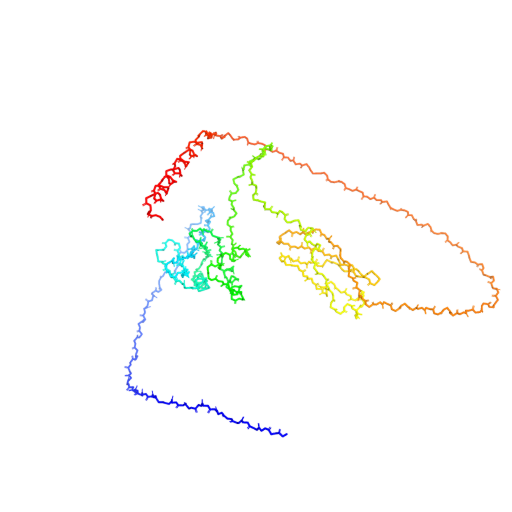1.00 95.25 205 ALA A CA 1
ATOM 1612 C C . ALA A 1 205 ? -18.232 -9.001 33.312 1.00 95.25 205 ALA A C 1
ATOM 1614 O O . ALA A 1 205 ? -18.171 -8.651 34.496 1.00 95.25 205 ALA A O 1
ATOM 1615 N N . LYS A 1 206 ? -18.432 -8.124 32.320 1.00 95.69 206 LYS A N 1
ATOM 1616 C CA . LYS A 1 206 ? -18.430 -6.661 32.484 1.00 95.69 206 LYS A CA 1
ATOM 1617 C C . LYS A 1 206 ? -19.829 -6.060 32.354 1.00 95.69 206 LYS A C 1
ATOM 1619 O O . LYS A 1 206 ? -20.651 -6.528 31.567 1.00 95.69 206 LYS A O 1
ATOM 1624 N N . TYR A 1 207 ? -20.089 -4.988 33.103 1.00 95.62 207 TYR A N 1
ATOM 1625 C CA . TYR A 1 207 ? -21.302 -4.187 32.932 1.00 95.62 207 TYR A CA 1
ATOM 1626 C C . TYR A 1 207 ? -21.128 -3.192 31.784 1.00 95.62 207 TYR A C 1
ATOM 1628 O O . TYR A 1 207 ? -20.043 -2.650 31.577 1.00 95.62 207 TYR A O 1
ATOM 1636 N N . THR A 1 208 ? -22.215 -2.893 31.070 1.00 95.75 208 THR A N 1
ATOM 1637 C CA . THR A 1 208 ? -22.223 -1.932 29.949 1.00 95.75 208 THR A CA 1
ATOM 1638 C C . THR A 1 208 ? -21.718 -0.544 30.360 1.00 95.75 208 THR A C 1
ATOM 1640 O O . THR A 1 208 ? -21.071 0.136 29.569 1.00 95.75 208 THR A O 1
ATOM 1643 N N . LYS A 1 209 ? -21.961 -0.145 31.614 1.00 95.31 209 LYS A N 1
ATOM 1644 C CA . LYS A 1 209 ? -21.544 1.139 32.205 1.00 95.31 209 LYS A CA 1
ATOM 1645 C C . LYS A 1 209 ? -20.028 1.279 32.377 1.00 95.31 209 LYS A C 1
ATOM 1647 O O . LYS A 1 209 ? -19.532 2.401 32.398 1.00 95.31 209 LYS A O 1
ATOM 1652 N N . ASP A 1 210 ? -19.312 0.162 32.484 1.00 95.56 210 ASP A N 1
ATOM 1653 C CA . ASP A 1 210 ? -17.870 0.153 32.743 1.00 95.56 210 ASP A CA 1
ATOM 1654 C C . ASP A 1 210 ? -17.042 0.128 31.449 1.00 95.56 210 ASP A C 1
ATOM 1656 O O . ASP A 1 210 ? -15.829 0.340 31.483 1.00 95.56 210 ASP A O 1
ATOM 1660 N N . ILE A 1 211 ? -17.680 -0.106 30.295 1.00 97.06 211 ILE A N 1
ATOM 1661 C CA . ILE A 1 211 ? -16.984 -0.215 29.012 1.00 97.06 211 ILE A CA 1
ATOM 1662 C C . ILE A 1 211 ? -16.604 1.167 28.481 1.00 97.06 211 ILE A C 1
ATOM 1664 O O . ILE A 1 211 ? -17.453 2.021 28.217 1.00 97.06 211 ILE A O 1
ATOM 1668 N N . LYS A 1 212 ? -15.306 1.365 28.248 1.00 97.25 212 LYS A N 1
ATOM 1669 C CA . LYS A 1 212 ? -14.756 2.563 27.599 1.00 97.25 212 LYS A CA 1
ATOM 1670 C C . LYS A 1 212 ? -14.543 2.331 26.106 1.00 97.25 212 LYS A C 1
ATOM 1672 O O . LYS A 1 212 ? -14.313 1.206 25.671 1.00 97.25 212 LYS A O 1
ATOM 1677 N N . ALA A 1 213 ? -14.508 3.415 25.328 1.00 96.12 213 ALA A N 1
ATOM 1678 C CA . ALA A 1 213 ? -14.220 3.364 23.890 1.00 96.12 213 ALA A CA 1
ATOM 1679 C C . ALA A 1 213 ? -12.892 2.655 23.558 1.00 96.12 213 ALA A C 1
ATOM 1681 O O . ALA A 1 213 ? -12.814 1.938 22.568 1.00 96.12 213 ALA A O 1
ATOM 1682 N N . SER A 1 214 ? -11.875 2.794 24.416 1.00 95.75 214 SER A N 1
ATOM 1683 C CA . SER A 1 214 ? -10.565 2.147 24.254 1.00 95.75 214 SER A CA 1
ATOM 1684 C C . SER A 1 214 ? -10.568 0.630 24.473 1.00 95.75 214 SER A C 1
ATOM 1686 O O . SER A 1 214 ? -9.592 -0.023 24.127 1.00 95.75 214 SER A O 1
ATOM 1688 N N . GLU A 1 215 ? -11.616 0.068 25.083 1.00 95.75 215 GLU A N 1
ATOM 1689 C CA . GLU A 1 215 ? -11.742 -1.380 25.320 1.00 95.75 215 GLU A CA 1
ATOM 1690 C C . GLU A 1 215 ? -12.470 -2.106 24.180 1.00 95.75 215 GLU A C 1
ATOM 1692 O O . GLU A 1 215 ? -12.577 -3.333 24.185 1.00 95.75 215 GLU A O 1
ATOM 1697 N N . VAL A 1 216 ? -12.986 -1.357 23.203 1.00 97.00 216 VAL A N 1
ATOM 1698 C CA . VAL A 1 216 ? -13.648 -1.916 22.028 1.00 97.00 216 VAL A CA 1
ATOM 1699 C C . VAL A 1 216 ? -12.586 -2.343 21.020 1.00 97.00 216 VAL A C 1
ATOM 1701 O O . VAL A 1 216 ? -11.864 -1.521 20.461 1.00 97.00 216 VAL A O 1
ATOM 1704 N N . ILE A 1 217 ? -12.521 -3.643 20.755 1.00 96.62 217 ILE A N 1
ATOM 1705 C CA . ILE A 1 217 ? -11.651 -4.233 19.741 1.00 96.62 217 ILE A CA 1
ATOM 1706 C C . ILE A 1 217 ? -12.362 -4.129 18.393 1.00 96.62 217 ILE A C 1
ATOM 1708 O O . ILE A 1 217 ? -13.465 -4.659 18.224 1.00 96.62 217 ILE A O 1
ATOM 1712 N N . THR A 1 218 ? -11.724 -3.466 17.430 1.00 96.88 218 THR A N 1
ATOM 1713 C CA . THR A 1 218 ? -12.248 -3.264 16.077 1.00 96.88 218 THR A CA 1
ATOM 1714 C C . THR A 1 218 ? -11.401 -3.998 15.037 1.00 96.88 218 THR A C 1
ATOM 1716 O O . THR A 1 218 ? -10.183 -4.117 15.167 1.00 96.88 218 THR A O 1
ATOM 1719 N N . SER A 1 219 ? -12.044 -4.522 13.992 1.00 93.94 219 SER A N 1
ATOM 1720 C CA . SER A 1 219 ? -11.362 -5.188 12.880 1.00 93.94 219 SER A CA 1
ATOM 1721 C C . SER A 1 219 ? -12.061 -4.918 11.552 1.00 93.94 219 SER A C 1
ATOM 1723 O O . SER A 1 219 ? -13.246 -5.216 11.379 1.00 93.94 219 SER A O 1
ATOM 1725 N N . LEU A 1 220 ? -11.316 -4.340 10.608 1.00 95.31 220 LEU A N 1
ATOM 1726 C CA . LEU A 1 220 ? -11.716 -4.171 9.214 1.00 95.31 220 LEU A CA 1
ATOM 1727 C C . LEU A 1 220 ? -10.458 -4.027 8.342 1.00 95.31 220 LEU A C 1
ATOM 1729 O O . LEU A 1 220 ? -9.620 -3.163 8.581 1.00 95.31 220 LEU A O 1
ATOM 1733 N N . SER A 1 221 ? -10.295 -4.876 7.329 1.00 91.50 221 SER A N 1
ATOM 1734 C CA . SER A 1 221 ? -9.095 -4.869 6.484 1.00 91.50 221 SER A CA 1
ATOM 1735 C C . SER A 1 221 ? -9.053 -3.652 5.557 1.00 91.50 221 SER A C 1
ATOM 1737 O O . SER A 1 221 ? -9.991 -3.434 4.793 1.00 91.50 221 SER A O 1
ATOM 1739 N N . GLY A 1 222 ? -7.940 -2.914 5.558 1.00 92.06 222 GLY A N 1
ATOM 1740 C CA . GLY A 1 222 ? -7.712 -1.793 4.636 1.00 92.06 222 GLY A CA 1
ATOM 1741 C C . GLY A 1 222 ? -8.384 -0.474 5.032 1.00 92.06 222 GLY A C 1
ATOM 1742 O O . GLY A 1 222 ? -8.355 0.469 4.240 1.00 92.06 222 GLY A O 1
ATOM 1743 N N . TYR A 1 223 ? -8.957 -0.405 6.237 1.00 96.25 223 TYR A N 1
ATOM 1744 C CA . TYR A 1 223 ? -9.584 0.786 6.808 1.00 96.25 223 TYR A CA 1
ATOM 1745 C C . TYR A 1 223 ? -9.182 0.938 8.272 1.00 96.25 223 TYR A C 1
ATOM 1747 O O . TYR A 1 223 ? -8.986 -0.050 8.978 1.00 96.25 223 TYR A O 1
ATOM 1755 N N . GLU A 1 224 ? -9.099 2.176 8.737 1.00 96.62 224 GLU A N 1
ATOM 1756 C CA . GLU A 1 224 ? -8.972 2.487 10.157 1.00 96.62 224 GLU A CA 1
ATOM 1757 C C . GLU A 1 224 ? -10.374 2.650 10.752 1.00 96.62 224 GLU A C 1
ATOM 1759 O O . GLU A 1 224 ? -11.186 3.399 10.212 1.00 96.62 224 GLU A O 1
ATOM 1764 N N . VAL A 1 225 ? -10.689 1.924 11.826 1.00 97.88 225 VAL A N 1
ATOM 1765 C CA . VAL A 1 225 ? -11.998 1.992 12.496 1.00 97.88 225 VAL A CA 1
ATOM 1766 C C . VAL A 1 225 ? -11.852 2.816 13.768 1.00 97.88 225 VAL A C 1
ATOM 1768 O O . VAL A 1 225 ? -11.151 2.401 14.689 1.00 97.88 225 VAL A O 1
ATOM 1771 N N . ILE A 1 226 ? -12.534 3.958 13.832 1.00 97.62 226 ILE A N 1
ATOM 1772 C CA . ILE A 1 226 ? -12.433 4.909 14.943 1.00 97.62 226 ILE A CA 1
ATOM 1773 C C . ILE A 1 226 ? -13.744 4.898 15.728 1.00 97.62 226 ILE A C 1
ATOM 1775 O O . ILE A 1 226 ? -14.808 5.189 15.181 1.00 97.62 226 ILE A O 1
ATOM 1779 N N . VAL A 1 227 ? -13.661 4.562 17.018 1.00 98.19 227 VAL A N 1
ATOM 1780 C CA . VAL A 1 227 ? -14.799 4.593 17.947 1.00 98.19 227 VAL A CA 1
ATOM 1781 C C . VAL A 1 227 ? -14.921 5.996 18.531 1.00 98.19 227 VAL A C 1
ATOM 1783 O O . VAL A 1 227 ? -14.050 6.451 19.268 1.00 98.19 227 VAL A O 1
ATOM 1786 N N . GLU A 1 228 ? -16.011 6.677 18.200 1.00 97.38 228 GLU A N 1
ATOM 1787 C CA . GLU A 1 228 ? -16.294 8.047 18.630 1.00 97.38 228 GLU A CA 1
ATOM 1788 C C . GLU A 1 228 ? -16.891 8.070 20.039 1.00 97.38 228 GLU A C 1
ATOM 1790 O O . GLU A 1 228 ? -16.473 8.847 20.899 1.00 97.38 228 GLU A O 1
ATOM 1795 N N . LYS A 1 229 ? -17.869 7.195 20.293 1.00 97.06 229 LYS A N 1
ATOM 1796 C CA . LYS A 1 229 ? -18.587 7.146 21.567 1.00 97.06 229 LYS A CA 1
ATOM 1797 C C . LYS A 1 229 ? -19.135 5.754 21.839 1.00 97.06 229 LYS A C 1
ATOM 1799 O O . LYS A 1 229 ? -19.546 5.039 20.930 1.00 97.06 229 LYS A O 1
ATOM 1804 N N . VAL A 1 230 ? -19.198 5.411 23.120 1.00 98.00 230 VAL A N 1
ATOM 1805 C CA . VAL A 1 230 ? -19.881 4.221 23.625 1.00 98.00 230 VAL A CA 1
ATOM 1806 C C . VAL A 1 230 ? -21.005 4.677 24.552 1.00 98.00 230 VAL A C 1
ATOM 1808 O O . VAL A 1 230 ? -20.789 5.539 25.407 1.00 98.00 230 VAL A O 1
ATOM 1811 N N . VAL A 1 231 ? -22.210 4.148 24.352 1.00 97.69 231 VAL A N 1
ATOM 1812 C CA . VAL A 1 231 ? -23.402 4.487 25.136 1.00 97.69 231 VAL A CA 1
ATOM 1813 C C . VAL A 1 231 ? -24.002 3.202 25.711 1.00 97.69 231 VAL A C 1
ATOM 1815 O O . VAL A 1 231 ? -24.422 2.332 24.947 1.00 97.69 231 VAL A O 1
ATOM 1818 N N . PRO A 1 232 ? -24.053 3.049 27.046 1.00 96.56 232 PRO A N 1
ATOM 1819 C CA . PRO A 1 232 ? -24.736 1.919 27.660 1.00 96.56 232 PRO A CA 1
ATOM 1820 C C . PRO A 1 232 ? -26.252 2.061 27.488 1.00 96.56 232 PRO A C 1
ATOM 1822 O O . PRO A 1 232 ? -26.828 3.092 27.839 1.00 96.56 232 PRO A O 1
ATOM 1825 N N . ASN A 1 233 ? -26.904 1.011 26.992 1.00 94.75 233 ASN A N 1
ATOM 1826 C CA . ASN A 1 233 ? -28.353 0.931 26.832 1.00 94.75 233 ASN A CA 1
ATOM 1827 C C . ASN A 1 233 ? -28.866 -0.366 27.476 1.00 94.75 233 ASN A C 1
ATOM 1829 O O . ASN A 1 233 ? -29.017 -1.395 26.823 1.00 94.75 233 ASN A O 1
ATOM 1833 N N . LYS A 1 234 ? -29.111 -0.319 28.792 1.00 88.69 234 LYS A N 1
ATOM 1834 C CA . LYS A 1 234 ? -29.508 -1.481 29.611 1.00 88.69 234 LYS A CA 1
ATOM 1835 C C . LYS A 1 234 ? -28.477 -2.621 29.516 1.00 88.69 234 LYS A C 1
ATOM 1837 O O . LYS A 1 234 ? -27.360 -2.463 30.008 1.00 88.69 234 LYS A O 1
ATOM 1842 N N . ASP A 1 235 ? -28.849 -3.751 28.919 1.00 91.06 235 ASP A N 1
ATOM 1843 C CA . ASP A 1 235 ? -28.015 -4.935 28.683 1.00 91.06 235 ASP A CA 1
ATOM 1844 C C . ASP A 1 235 ? -27.312 -4.930 27.314 1.00 91.06 235 ASP A C 1
ATOM 1846 O O . ASP A 1 235 ? -26.615 -5.886 26.958 1.00 91.06 235 ASP A O 1
ATOM 1850 N N . GLU A 1 236 ? -27.455 -3.838 26.568 1.00 96.12 236 GLU A N 1
ATOM 1851 C CA . GLU A 1 236 ? -26.829 -3.611 25.274 1.00 96.12 236 GLU A CA 1
ATOM 1852 C C . GLU A 1 236 ? -25.842 -2.441 25.341 1.00 96.12 236 GLU A C 1
ATOM 1854 O O . GLU A 1 236 ? -25.932 -1.540 26.182 1.00 96.12 236 GLU A O 1
ATOM 1859 N N . LEU A 1 237 ? -24.870 -2.461 24.436 1.00 97.38 237 LEU A N 1
ATOM 1860 C CA . LEU A 1 237 ? -23.873 -1.411 24.294 1.00 97.38 237 LEU A CA 1
ATOM 1861 C C . LEU A 1 237 ? -23.945 -0.844 22.880 1.00 97.38 237 LEU A C 1
ATOM 1863 O O . LEU A 1 237 ? -23.652 -1.550 21.914 1.00 97.38 237 LEU A O 1
ATOM 1867 N N . GLU A 1 238 ? -24.325 0.422 22.753 1.00 98.38 238 GLU A N 1
ATOM 1868 C CA . GLU A 1 238 ? -24.331 1.128 21.475 1.00 98.38 238 GLU A CA 1
ATOM 1869 C C . GLU A 1 238 ? -22.967 1.764 21.227 1.00 98.38 238 GLU A C 1
ATOM 1871 O O . GLU A 1 238 ? -22.463 2.549 22.034 1.00 98.38 238 GLU A O 1
ATOM 1876 N N . ILE A 1 239 ? -22.366 1.431 20.091 1.00 98.19 239 ILE A N 1
ATOM 1877 C CA . ILE A 1 239 ? -21.047 1.916 19.699 1.00 98.19 239 ILE A CA 1
ATOM 1878 C C . ILE A 1 239 ? -21.203 2.778 18.456 1.00 98.19 239 ILE A C 1
ATOM 1880 O O . ILE A 1 239 ? -21.633 2.295 17.409 1.00 98.19 239 ILE A O 1
ATOM 1884 N N . TYR A 1 240 ? -20.829 4.046 18.583 1.00 98.38 240 TYR A N 1
ATOM 1885 C CA . TYR A 1 240 ? -20.798 5.033 17.514 1.00 98.38 240 TYR A CA 1
ATOM 1886 C C . TYR A 1 240 ? -19.387 5.028 16.937 1.00 98.38 240 TYR A C 1
ATOM 1888 O O . TYR A 1 240 ? -18.422 5.315 17.652 1.00 98.38 240 TYR A O 1
ATOM 1896 N N . TYR A 1 241 ? -19.247 4.662 15.669 1.00 98.31 241 TYR A N 1
ATOM 1897 C CA . TYR A 1 241 ? -17.948 4.549 15.014 1.00 98.31 241 TYR A CA 1
ATOM 1898 C C . TYR A 1 241 ? -18.023 4.989 13.556 1.00 98.31 241 TYR A C 1
ATOM 1900 O O . TYR A 1 241 ? -19.084 4.979 12.936 1.00 98.31 241 TYR A O 1
ATOM 1908 N N . TYR A 1 242 ? -16.882 5.346 12.986 1.00 98.19 242 TYR A N 1
ATOM 1909 C CA . TYR A 1 242 ? -16.736 5.564 11.550 1.00 98.19 242 TYR A CA 1
ATOM 1910 C C . TYR A 1 242 ? -15.461 4.887 11.054 1.00 98.19 242 TYR A C 1
ATOM 1912 O O . TYR A 1 242 ? -14.585 4.518 11.842 1.00 98.19 242 TYR A O 1
ATOM 1920 N N . ILE A 1 243 ? -15.371 4.696 9.741 1.00 97.88 243 ILE A N 1
ATOM 1921 C CA . ILE A 1 243 ? -14.170 4.161 9.105 1.00 97.88 243 ILE A CA 1
ATOM 1922 C C . ILE A 1 243 ? -13.468 5.249 8.299 1.00 97.88 243 ILE A C 1
ATOM 1924 O O . ILE A 1 243 ? -14.113 6.136 7.731 1.00 97.88 243 ILE A O 1
ATOM 1928 N N . GLN A 1 244 ? -12.145 5.171 8.244 1.00 96.00 244 GLN A N 1
ATOM 1929 C CA . GLN A 1 244 ? -11.293 6.132 7.560 1.00 96.00 244 GLN A CA 1
ATOM 1930 C C . GLN A 1 244 ? -10.333 5.422 6.600 1.00 96.00 244 GLN A C 1
ATOM 1932 O O . GLN A 1 244 ? -9.787 4.356 6.899 1.00 96.00 244 GLN A O 1
ATOM 1937 N N . LYS A 1 245 ? -10.136 6.019 5.420 1.00 94.38 245 LYS A N 1
ATOM 1938 C CA . LYS A 1 245 ? -9.152 5.591 4.417 1.00 94.38 245 LYS A CA 1
ATOM 1939 C C . LYS A 1 245 ? -8.457 6.818 3.835 1.00 94.38 245 LYS A C 1
ATOM 1941 O O . LYS A 1 245 ? -8.994 7.486 2.953 1.00 94.38 245 LYS A O 1
ATOM 1946 N N . GLY A 1 246 ? -7.256 7.109 4.333 1.00 91.75 246 GLY A N 1
ATOM 1947 C CA . GLY A 1 246 ? -6.570 8.365 4.023 1.00 91.75 246 GLY A CA 1
ATOM 1948 C C . GLY A 1 246 ? -7.354 9.553 4.584 1.00 91.75 246 GLY A C 1
ATOM 1949 O O . GLY A 1 246 ? -7.673 9.566 5.771 1.00 91.75 246 GLY A O 1
ATOM 1950 N N . ASP A 1 247 ? -7.703 10.509 3.725 1.00 92.19 247 ASP A N 1
ATOM 1951 C CA . ASP A 1 247 ? -8.452 11.714 4.111 1.00 92.19 247 ASP A CA 1
ATOM 1952 C C . ASP A 1 247 ? -9.980 11.530 4.052 1.00 92.19 247 ASP A C 1
ATOM 1954 O O . ASP A 1 247 ? -10.735 12.384 4.516 1.00 92.19 247 ASP A O 1
ATOM 1958 N N . ALA A 1 248 ? -10.455 10.420 3.479 1.00 93.25 248 ALA A N 1
ATOM 1959 C CA . ALA A 1 248 ? -11.878 10.138 3.352 1.00 93.25 248 ALA A CA 1
ATOM 1960 C C . ALA A 1 248 ? -12.407 9.381 4.579 1.00 93.25 248 ALA A C 1
ATOM 1962 O O . ALA A 1 248 ? -11.788 8.429 5.064 1.00 93.25 248 ALA A O 1
ATOM 1963 N N . ARG A 1 249 ? -13.586 9.793 5.050 1.00 96.50 249 ARG A N 1
ATOM 1964 C CA . ARG A 1 249 ? -14.263 9.290 6.252 1.00 96.50 249 ARG A CA 1
ATOM 1965 C C . ARG A 1 249 ? -15.700 8.888 5.907 1.00 96.50 249 ARG A C 1
ATOM 1967 O O . ARG A 1 249 ? -16.364 9.597 5.151 1.00 96.50 249 ARG A O 1
ATOM 1974 N N . SER A 1 250 ? -16.190 7.788 6.478 1.00 97.44 250 SER A N 1
ATOM 1975 C CA . SER A 1 250 ? -17.614 7.427 6.408 1.00 97.44 250 SER A CA 1
ATOM 1976 C C . SER A 1 250 ? -18.475 8.310 7.319 1.00 97.44 250 SER A C 1
ATOM 1978 O O . SER A 1 250 ? -17.983 8.989 8.225 1.00 97.44 250 SER A O 1
ATOM 1980 N N . ALA A 1 251 ? -19.792 8.257 7.141 1.00 97.50 251 ALA A N 1
ATOM 1981 C CA . ALA A 1 251 ? -20.716 8.708 8.172 1.00 97.50 251 ALA A CA 1
ATOM 1982 C C . ALA A 1 251 ? -20.554 7.864 9.451 1.00 97.50 251 ALA A C 1
ATOM 1984 O O . ALA A 1 251 ? -20.141 6.696 9.398 1.00 97.50 251 ALA A O 1
ATOM 1985 N N . THR A 1 252 ? -20.890 8.458 10.599 1.00 97.81 252 THR A N 1
ATOM 1986 C CA . THR A 1 252 ? -20.944 7.737 11.873 1.00 97.81 252 THR A CA 1
ATOM 1987 C C . THR A 1 252 ? -22.050 6.688 11.796 1.00 97.81 252 THR A C 1
ATOM 1989 O O . THR A 1 252 ? -23.200 6.987 11.480 1.00 97.81 252 THR A O 1
ATOM 1992 N N . THR A 1 253 ? -21.677 5.447 12.067 1.00 97.69 253 THR A N 1
ATOM 1993 C CA . THR A 1 253 ? -22.542 4.272 12.095 1.00 97.69 253 THR A CA 1
ATOM 1994 C C . THR A 1 253 ? -22.681 3.799 13.536 1.00 97.69 253 THR A C 1
ATOM 1996 O O . THR A 1 253 ? -21.752 3.927 14.334 1.00 97.69 253 THR A O 1
ATOM 1999 N N . ILE A 1 254 ? -23.846 3.248 13.873 1.00 97.81 254 ILE A N 1
ATOM 2000 C CA . ILE A 1 254 ? -24.132 2.709 15.203 1.00 97.81 254 ILE A CA 1
ATOM 2001 C C . ILE A 1 254 ? -24.166 1.188 15.109 1.00 97.81 254 ILE A C 1
ATOM 2003 O O . ILE A 1 254 ? -24.845 0.629 14.245 1.00 97.81 254 ILE A O 1
ATOM 2007 N N . ARG A 1 255 ? -23.451 0.509 16.006 1.00 97.56 255 ARG A N 1
ATOM 2008 C CA . ARG A 1 255 ? -23.530 -0.945 16.165 1.00 97.56 255 ARG A CA 1
ATOM 2009 C C . ARG A 1 255 ? -23.796 -1.312 17.610 1.00 97.56 255 ARG A C 1
ATOM 2011 O O . ARG A 1 255 ? -23.115 -0.845 18.517 1.00 97.56 255 ARG A O 1
ATOM 2018 N N . THR A 1 256 ? -24.780 -2.178 17.791 1.00 97.75 256 THR A N 1
ATOM 2019 C CA . THR A 1 256 ? -25.212 -2.654 19.100 1.00 97.75 256 THR A CA 1
ATOM 2020 C C . THR A 1 256 ? -24.536 -3.981 19.417 1.00 97.75 256 THR A C 1
ATOM 2022 O O . THR A 1 256 ? -24.682 -4.951 18.669 1.00 97.75 256 THR A O 1
ATOM 2025 N N . LEU A 1 257 ? -23.799 -4.033 20.524 1.00 97.12 257 LEU A N 1
ATOM 2026 C CA . LEU A 1 257 ? -23.254 -5.268 21.082 1.00 97.12 257 LEU A CA 1
ATOM 2027 C C . LEU A 1 257 ? -24.134 -5.760 22.232 1.00 97.12 257 LEU A C 1
ATOM 2029 O O . LEU A 1 257 ? -24.703 -4.969 22.982 1.00 97.12 257 LEU A O 1
ATOM 2033 N N . LYS A 1 258 ? -24.225 -7.083 22.371 1.00 96.50 258 LYS A N 1
ATOM 2034 C CA . LYS A 1 258 ? -24.998 -7.771 23.414 1.00 96.50 258 LYS A CA 1
ATOM 2035 C C . LYS A 1 258 ? -24.111 -8.779 24.141 1.00 96.50 258 LYS A C 1
ATOM 2037 O O . LYS A 1 258 ? -22.985 -9.031 23.720 1.00 96.50 258 LYS A O 1
ATOM 2042 N N . GLY A 1 259 ? -24.659 -9.400 25.184 1.00 95.00 259 GLY A N 1
ATOM 2043 C CA . GLY A 1 259 ? -23.967 -10.438 25.953 1.00 95.00 259 GLY A CA 1
ATOM 2044 C C . GLY A 1 259 ? -23.198 -9.896 27.154 1.00 95.00 259 GLY A C 1
ATOM 2045 O O . GLY A 1 259 ? -22.290 -10.563 27.630 1.00 95.00 259 GLY A O 1
ATOM 2046 N N . PHE A 1 260 ? -23.558 -8.702 27.631 1.00 96.19 260 PHE A N 1
ATOM 2047 C CA . PHE A 1 260 ? -22.961 -8.110 28.821 1.00 96.19 260 PHE A CA 1
ATOM 2048 C C . PHE A 1 260 ? -23.564 -8.656 30.112 1.00 96.19 260 PHE A C 1
ATOM 2050 O O . PHE A 1 260 ? -24.681 -9.191 30.128 1.00 96.19 260 PHE A O 1
ATOM 2057 N N . LYS A 1 261 ? -22.835 -8.480 31.218 1.00 94.38 261 LYS A N 1
ATOM 2058 C CA . LYS A 1 261 ? -23.340 -8.802 32.549 1.00 94.38 261 LYS A CA 1
ATOM 2059 C C . LYS A 1 261 ? -24.582 -7.962 32.842 1.00 94.38 261 LYS A C 1
ATOM 2061 O O . LYS A 1 261 ? -24.548 -6.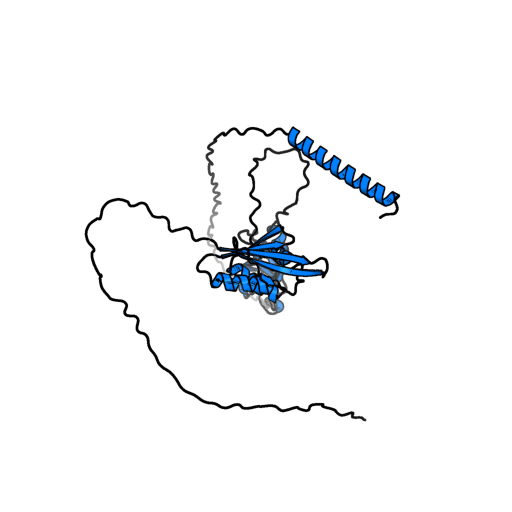734 32.779 1.00 94.38 261 LYS A O 1
ATOM 2066 N N . LYS A 1 262 ? -25.687 -8.632 33.168 1.00 93.12 262 LYS A N 1
ATOM 2067 C CA . LYS A 1 262 ? -26.945 -7.964 33.511 1.00 93.12 262 LYS A CA 1
ATOM 2068 C C . LYS A 1 262 ? -26.868 -7.420 34.930 1.00 93.12 262 LYS A C 1
ATOM 2070 O O . LYS A 1 262 ? -26.439 -8.135 35.839 1.00 93.12 262 LYS A O 1
ATOM 2075 N N . ASP A 1 263 ? -27.322 -6.183 35.116 1.00 86.88 263 ASP A N 1
ATOM 2076 C CA . ASP A 1 263 ? -27.605 -5.662 36.449 1.00 86.88 263 ASP A CA 1
ATOM 2077 C C . ASP A 1 263 ? -28.597 -6.628 37.109 1.00 86.88 263 ASP A C 1
ATOM 2079 O O . ASP A 1 263 ? -29.641 -6.951 36.532 1.00 86.88 263 ASP A O 1
ATOM 2083 N N . ALA A 1 264 ? -28.239 -7.159 38.281 1.00 81.75 264 ALA A N 1
ATOM 2084 C CA . ALA A 1 264 ? -29.132 -8.023 39.031 1.00 81.75 264 ALA A CA 1
ATOM 2085 C C . ALA A 1 264 ? -30.393 -7.212 39.325 1.00 81.75 264 ALA A C 1
ATOM 2087 O O . ALA A 1 264 ? -30.353 -6.258 40.103 1.00 81.75 264 ALA A O 1
ATOM 2088 N N . VAL A 1 265 ? -31.495 -7.555 38.655 1.00 76.38 265 VAL A N 1
ATOM 2089 C CA . VAL A 1 265 ? -32.795 -6.967 38.950 1.00 76.38 265 VAL A CA 1
ATOM 2090 C C . VAL A 1 265 ? -33.071 -7.345 40.392 1.00 76.38 265 VAL A C 1
ATOM 2092 O O . VAL A 1 265 ? -33.349 -8.506 40.693 1.00 76.38 265 VAL A O 1
ATOM 2095 N N . VAL A 1 266 ? -32.917 -6.378 41.295 1.00 73.06 266 VAL A N 1
ATOM 2096 C CA . VAL A 1 266 ? -33.365 -6.515 42.672 1.00 73.06 266 VAL A CA 1
ATOM 2097 C C . VAL A 1 266 ? -34.874 -6.622 42.556 1.00 73.06 266 VAL A C 1
ATOM 2099 O O . VAL A 1 266 ? -35.580 -5.621 42.455 1.00 73.06 266 VAL A O 1
ATOM 2102 N N . VAL A 1 267 ? -35.364 -7.857 42.469 1.00 73.50 267 VAL A N 1
ATOM 2103 C CA . VAL A 1 267 ? -36.769 -8.157 42.683 1.00 73.50 267 VAL A CA 1
ATOM 2104 C C . VAL A 1 267 ? -36.978 -7.795 44.138 1.00 73.50 267 VAL A C 1
ATOM 2106 O O . VAL A 1 267 ? -36.680 -8.586 45.033 1.00 73.50 267 VAL A O 1
ATOM 2109 N N . LEU A 1 268 ? -37.380 -6.546 44.370 1.00 69.50 268 LEU A N 1
ATOM 2110 C CA . LEU A 1 268 ? -37.898 -6.115 45.649 1.00 69.50 268 LEU A CA 1
ATOM 2111 C C . LEU A 1 268 ? -39.073 -7.044 45.898 1.00 69.50 268 LEU A C 1
ATOM 2113 O O . LEU A 1 268 ? -40.135 -6.909 45.290 1.00 69.50 268 LEU A O 1
ATOM 2117 N N . LYS A 1 269 ? -38.823 -8.076 46.705 1.00 75.00 269 LYS A N 1
ATOM 2118 C CA . LYS A 1 269 ? -39.866 -8.929 47.241 1.00 75.00 269 LYS A CA 1
ATOM 2119 C C . LYS A 1 269 ? -40.853 -7.942 47.859 1.00 75.00 269 LYS A C 1
ATOM 2121 O O . LYS A 1 269 ? -40.408 -7.180 48.716 1.00 75.00 269 LYS A O 1
ATOM 2126 N N . PRO A 1 270 ? -42.106 -7.859 47.379 1.00 66.06 270 PRO A N 1
ATOM 2127 C CA . PRO A 1 270 ? -43.057 -6.932 47.957 1.00 66.06 270 PRO A CA 1
ATOM 2128 C C . PRO A 1 270 ? -43.179 -7.326 49.423 1.00 66.06 270 PRO A C 1
ATOM 2130 O O . PRO A 1 270 ? -43.679 -8.402 49.751 1.00 66.06 270 PRO A O 1
ATOM 2133 N N . GLU A 1 271 ? -42.606 -6.504 50.294 1.00 67.44 271 GLU A N 1
ATOM 2134 C CA . GLU A 1 271 ? -42.872 -6.585 51.712 1.00 67.44 271 GLU A CA 1
ATOM 2135 C C . GLU A 1 271 ? -44.346 -6.221 51.824 1.00 67.44 271 GLU A C 1
ATOM 2137 O O . GLU A 1 271 ? -44.760 -5.112 51.487 1.00 67.44 271 GLU A O 1
ATOM 2142 N N . ILE A 1 272 ? -45.157 -7.235 52.118 1.00 62.25 272 ILE A N 1
ATOM 2143 C CA . ILE A 1 272 ? -46.590 -7.092 52.325 1.00 62.25 272 ILE A CA 1
ATOM 2144 C C . ILE A 1 272 ? -46.718 -6.235 53.580 1.00 62.25 272 ILE A C 1
ATOM 2146 O O . ILE A 1 272 ? -46.662 -6.739 54.697 1.00 62.25 272 ILE A O 1
ATOM 2150 N N . ILE A 1 273 ? -46.806 -4.921 53.389 1.00 58.34 273 ILE A N 1
ATOM 2151 C CA . ILE A 1 273 ? -47.166 -3.994 54.449 1.00 58.34 273 ILE A CA 1
ATOM 2152 C C . ILE A 1 273 ? -48.650 -4.243 54.695 1.00 58.34 273 ILE A C 1
ATOM 2154 O O . ILE A 1 273 ? -49.505 -3.862 53.895 1.00 58.34 273 ILE A O 1
ATOM 2158 N N . GLU A 1 274 ? -48.947 -4.952 55.778 1.00 63.47 274 GLU A N 1
ATOM 2159 C CA . GLU A 1 274 ? -50.296 -5.117 56.301 1.00 63.47 274 GLU A CA 1
ATOM 2160 C C . GLU A 1 274 ? -50.773 -3.739 56.790 1.00 63.47 274 GLU A C 1
ATOM 2162 O O . GLU A 1 274 ? -50.472 -3.291 57.898 1.00 63.47 274 GLU A O 1
ATOM 2167 N N . VAL A 1 275 ? -51.442 -3.001 55.898 1.00 50.47 275 VAL A N 1
ATOM 2168 C CA . VAL A 1 275 ? -51.994 -1.672 56.178 1.00 50.47 275 VAL A CA 1
ATOM 2169 C C . VAL A 1 275 ? -53.125 -1.826 57.187 1.00 50.47 275 VAL A C 1
ATOM 2171 O O . VAL A 1 275 ? -54.261 -2.133 56.830 1.00 50.47 275 VAL A O 1
ATOM 2174 N N . THR A 1 276 ? -52.817 -1.577 58.458 1.00 56.16 276 THR A N 1
ATOM 2175 C CA . THR A 1 276 ? -53.830 -1.314 59.475 1.00 56.16 276 THR A CA 1
ATOM 2176 C C . THR A 1 276 ? -53.855 0.189 59.749 1.00 56.16 276 THR A C 1
ATOM 2178 O O . THR A 1 276 ? -52.891 0.748 60.263 1.00 56.16 276 THR A O 1
ATOM 2181 N N . GLN A 1 277 ? -55.017 0.781 59.455 1.00 64.44 277 GLN A N 1
ATOM 2182 C CA . GLN A 1 277 ? -55.549 2.100 59.842 1.00 64.44 277 GLN A CA 1
ATOM 2183 C C . GLN A 1 277 ? -55.493 3.251 58.810 1.00 64.44 277 GLN A C 1
ATOM 2185 O O . GLN A 1 277 ? -54.442 3.540 58.238 1.00 64.44 277 GLN A O 1
ATOM 2190 N N . PRO A 1 278 ? -56.630 3.957 58.605 1.00 56.25 278 PRO A N 1
ATOM 2191 C CA . PRO A 1 278 ? -56.709 5.146 57.767 1.00 56.25 278 PRO A CA 1
ATOM 2192 C C . PRO A 1 278 ? -56.270 6.393 58.546 1.00 56.25 278 PRO A C 1
ATOM 2194 O O . PRO A 1 278 ? -56.870 6.742 59.562 1.00 56.25 278 PRO A O 1
ATOM 2197 N N . ILE A 1 279 ? -55.269 7.110 58.037 1.00 52.75 279 ILE A N 1
ATOM 2198 C CA . ILE A 1 279 ? -54.956 8.469 58.489 1.00 52.75 279 ILE A CA 1
ATOM 2199 C C . ILE A 1 279 ? -55.231 9.423 57.327 1.00 52.75 279 ILE A C 1
ATOM 2201 O O . ILE A 1 279 ? -54.587 9.373 56.282 1.00 52.75 279 ILE A O 1
ATOM 2205 N N . LEU A 1 280 ? -56.227 10.284 57.536 1.00 52.97 280 LEU A N 1
ATOM 2206 C CA . LEU A 1 280 ? -56.517 11.467 56.733 1.00 52.97 280 LEU A CA 1
ATOM 2207 C C . LEU A 1 280 ? -55.347 12.450 56.853 1.00 52.97 280 LEU A C 1
ATOM 2209 O O . LEU A 1 280 ? -55.143 13.027 57.919 1.00 52.97 280 LEU A O 1
ATOM 2213 N N . VAL A 1 281 ? -54.615 12.679 55.761 1.00 49.03 281 VAL A N 1
ATOM 2214 C CA . VAL A 1 281 ? -53.724 13.839 55.644 1.00 49.03 281 VAL A CA 1
ATOM 2215 C C . VAL A 1 281 ? -54.019 14.568 54.341 1.00 49.03 281 VAL A C 1
ATOM 2217 O O . VAL A 1 281 ? -53.740 14.098 53.242 1.00 49.03 281 VAL A O 1
ATOM 2220 N N . THR A 1 282 ? -54.612 15.743 54.512 1.00 51.03 282 THR A N 1
ATOM 2221 C CA . THR A 1 282 ? -54.747 16.815 53.532 1.00 51.03 282 THR A CA 1
ATOM 2222 C C . THR A 1 282 ? -53.356 17.337 53.181 1.00 51.03 282 THR A C 1
ATOM 2224 O O . THR A 1 282 ? -52.617 17.756 54.071 1.00 51.03 282 THR A O 1
ATOM 2227 N N . THR A 1 283 ? -52.969 17.359 51.906 1.00 44.88 283 THR A N 1
ATOM 2228 C CA . THR A 1 283 ? -51.820 18.163 51.463 1.00 44.88 283 THR A CA 1
ATOM 2229 C C . THR A 1 283 ? -52.094 18.746 50.084 1.00 44.88 283 THR A C 1
ATOM 2231 O O . THR A 1 283 ? -52.372 18.049 49.113 1.00 44.88 283 THR A O 1
ATOM 2234 N N . THR A 1 284 ? -52.072 20.069 50.079 1.00 49.94 284 THR A N 1
ATOM 2235 C CA . THR A 1 284 ? -52.253 21.016 48.986 1.00 49.94 284 THR A CA 1
ATOM 2236 C C . THR A 1 284 ? -51.140 20.915 47.944 1.00 49.94 284 THR A C 1
ATOM 2238 O O . THR A 1 284 ? -49.962 20.962 48.297 1.00 49.94 284 THR A O 1
ATOM 2241 N N . LEU A 1 285 ? -51.532 20.841 46.668 1.00 54.75 285 LEU A N 1
ATOM 2242 C CA . LEU A 1 285 ? -50.672 21.071 45.505 1.00 54.75 285 LEU A CA 1
ATOM 2243 C C . LEU A 1 285 ? -50.264 22.552 45.410 1.00 54.75 285 LEU A C 1
ATOM 2245 O O . LEU A 1 285 ? -51.135 23.416 45.530 1.00 54.75 285 LEU A O 1
ATOM 2249 N N . PRO A 1 286 ? -49.012 22.846 45.036 1.00 58.25 286 PRO A N 1
ATOM 2250 C CA . PRO A 1 286 ? -48.690 23.970 44.183 1.00 58.25 286 PRO A CA 1
ATOM 2251 C C . PRO A 1 286 ? -48.486 23.492 42.740 1.00 58.25 286 PRO A C 1
ATOM 2253 O O . PRO A 1 286 ? -47.729 22.568 42.447 1.00 58.25 286 PRO A O 1
ATOM 2256 N N . GLU A 1 287 ? -49.226 24.148 41.863 1.00 55.38 287 GLU A N 1
ATOM 2257 C CA . GLU A 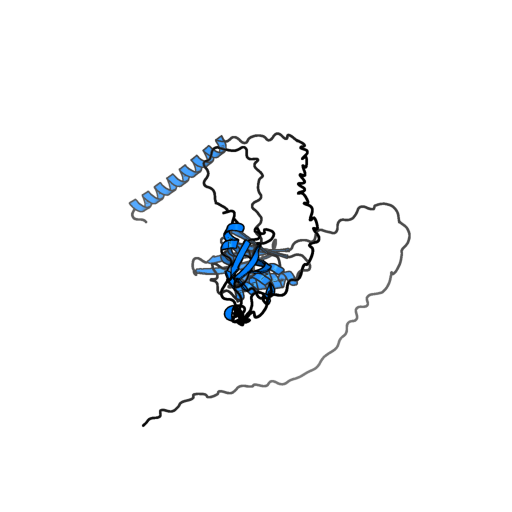1 287 ? -49.135 24.144 40.412 1.00 55.38 287 GLU A CA 1
ATOM 2258 C C . GLU A 1 287 ? -47.890 24.945 39.998 1.00 55.38 287 GLU A C 1
ATOM 2260 O O . GLU A 1 287 ? -47.775 26.116 40.352 1.00 55.38 287 GLU A O 1
ATOM 2265 N N . GLU A 1 288 ? -46.948 24.327 39.278 1.00 50.28 288 GLU A N 1
ATOM 2266 C CA . GLU A 1 288 ? -45.867 25.058 38.608 1.00 50.28 288 GLU A CA 1
ATOM 2267 C C . GLU A 1 288 ? -45.830 24.720 37.114 1.00 50.28 288 GLU A C 1
ATOM 2269 O O . GLU A 1 288 ? -45.674 23.570 36.696 1.00 50.28 288 GLU A O 1
ATOM 2274 N N . GLU A 1 289 ? -46.011 25.783 36.327 1.00 55.88 289 GLU A N 1
ATOM 2275 C CA . GLU A 1 289 ? -45.863 25.872 34.881 1.00 55.88 289 GLU A CA 1
ATOM 2276 C C . GLU A 1 289 ? -44.466 25.430 34.429 1.00 55.88 289 GLU A C 1
ATOM 2278 O O . GLU A 1 289 ? -43.458 25.942 34.914 1.00 55.88 289 GLU A O 1
ATOM 2283 N N . ILE A 1 290 ? -44.388 24.604 33.380 1.00 45.56 290 ILE A N 1
ATOM 2284 C CA . ILE A 1 290 ? -43.178 24.540 32.554 1.00 45.56 290 ILE A CA 1
ATOM 2285 C C . ILE A 1 290 ? -43.537 24.842 31.103 1.00 45.56 290 ILE A C 1
ATOM 2287 O O . ILE A 1 290 ? -44.245 24.110 30.412 1.00 45.56 290 ILE A O 1
ATOM 2291 N N . LYS A 1 291 ? -43.013 25.996 30.695 1.00 40.78 291 LYS A N 1
ATOM 2292 C CA . LYS A 1 291 ? -43.102 26.661 29.404 1.00 40.78 291 LYS A CA 1
ATOM 2293 C C . LYS A 1 291 ? -42.337 25.896 28.323 1.00 40.78 291 LYS A C 1
ATOM 2295 O O . LYS A 1 291 ? -41.178 25.529 28.494 1.00 40.78 291 LYS A O 1
ATOM 2300 N N . SER A 1 292 ? -43.012 25.762 27.188 1.00 47.84 292 SER A N 1
ATOM 2301 C CA . SER A 1 292 ? -42.498 25.402 25.867 1.00 47.84 292 SER A CA 1
ATOM 2302 C C . SER A 1 292 ? -41.326 26.294 25.432 1.00 47.84 292 SER A C 1
ATOM 2304 O O . SER A 1 292 ? -41.387 27.512 25.621 1.00 47.84 292 SER A O 1
ATOM 2306 N N . GLN A 1 293 ? -40.300 25.715 24.798 1.00 40.56 293 GLN A N 1
ATOM 2307 C CA . GLN A 1 293 ? -39.369 26.462 23.950 1.00 40.56 293 GLN A CA 1
ATOM 2308 C C . GLN A 1 293 ? -39.110 25.766 22.614 1.00 40.56 293 GLN A C 1
ATOM 2310 O O . GLN A 1 293 ? -39.092 24.545 22.480 1.00 40.56 293 GLN A O 1
ATOM 2315 N N . GLU A 1 294 ? -38.970 26.649 21.639 1.00 47.06 294 GLU A N 1
ATOM 2316 C CA . GLU A 1 294 ? -39.243 26.552 20.219 1.00 47.06 294 GLU A CA 1
ATOM 2317 C C . GLU A 1 294 ? -37.961 26.290 19.417 1.00 47.06 294 GLU A C 1
ATOM 2319 O O . GLU A 1 294 ? -36.847 26.610 19.837 1.00 47.06 294 GLU A O 1
ATOM 2324 N N . ALA A 1 295 ? -38.133 25.687 18.243 1.00 49.22 295 ALA A N 1
ATOM 2325 C CA . ALA A 1 295 ? -37.068 25.346 17.316 1.00 49.22 295 ALA A CA 1
ATOM 2326 C C . ALA A 1 295 ? -36.498 26.586 16.610 1.00 49.22 295 ALA A C 1
ATOM 2328 O O . ALA A 1 295 ? -37.241 27.475 16.201 1.00 49.22 295 ALA A O 1
ATOM 2329 N N . THR A 1 296 ? -35.187 26.601 16.360 1.00 37.69 296 THR A N 1
ATOM 2330 C CA . THR A 1 296 ? -34.558 27.559 15.438 1.00 37.69 296 THR A CA 1
ATOM 2331 C C . THR A 1 296 ? -33.840 26.831 14.307 1.00 37.69 296 THR A C 1
ATOM 2333 O O . THR A 1 296 ? -32.919 26.043 14.506 1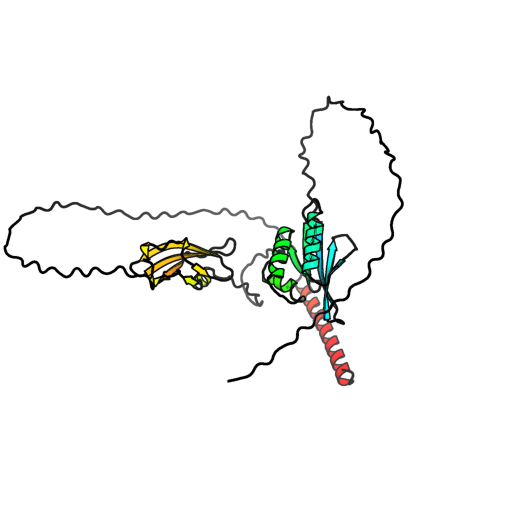.00 37.69 296 THR A O 1
ATOM 2336 N N . LYS A 1 297 ? -34.330 27.114 13.099 1.00 44.69 297 LYS A N 1
ATOM 2337 C CA . LYS A 1 297 ? -33.827 26.728 11.782 1.00 44.69 297 LYS A CA 1
ATOM 2338 C C . LYS A 1 297 ? -32.991 27.895 11.258 1.00 44.69 297 LYS A C 1
ATOM 2340 O O . LYS A 1 297 ? -33.501 29.011 11.194 1.00 44.69 297 LYS A O 1
ATOM 2345 N N . SER A 1 298 ? -31.750 27.649 10.859 1.00 43.22 298 SER A N 1
ATOM 2346 C CA . SER A 1 298 ? -30.923 28.630 10.152 1.00 43.22 298 SER A CA 1
ATOM 2347 C C . SER A 1 298 ? -30.403 28.044 8.842 1.00 43.22 298 SER A C 1
ATOM 2349 O O . SER A 1 298 ? -29.803 26.974 8.786 1.00 43.22 298 SER A O 1
ATOM 2351 N N . GLU A 1 299 ? -30.719 28.778 7.784 1.00 40.47 299 GLU A N 1
ATOM 2352 C CA . GLU A 1 299 ? -30.433 28.556 6.374 1.00 40.47 299 GLU A CA 1
ATOM 2353 C C . GLU A 1 299 ? -29.305 29.522 5.991 1.00 40.47 299 GLU A C 1
ATOM 2355 O O . GLU A 1 299 ? -29.365 30.703 6.337 1.00 40.47 299 GLU A O 1
ATOM 2360 N N . VAL A 1 300 ? -28.249 29.028 5.339 1.00 38.41 300 VAL A N 1
ATOM 2361 C CA . VAL A 1 300 ? -27.126 29.853 4.871 1.00 38.41 300 VAL A CA 1
ATOM 2362 C C . VAL A 1 300 ? -26.898 29.576 3.390 1.00 38.41 300 VAL A C 1
ATOM 2364 O O . VAL A 1 300 ? -26.489 28.485 2.999 1.00 38.41 300 VAL A O 1
ATOM 2367 N N . THR A 1 301 ? -27.168 30.606 2.592 1.00 36.12 301 THR A N 1
ATOM 2368 C CA . THR A 1 301 ? -26.946 30.704 1.147 1.00 36.12 301 THR A CA 1
ATOM 2369 C C . THR A 1 301 ? -25.573 31.324 0.890 1.00 36.12 301 THR A C 1
ATOM 2371 O O . THR A 1 301 ? -25.235 32.337 1.503 1.00 36.12 301 THR A O 1
ATOM 2374 N N . VAL A 1 302 ? -24.787 30.753 -0.028 1.00 38.38 302 VAL A N 1
ATOM 2375 C CA . VAL A 1 302 ? -23.518 31.331 -0.502 1.00 38.38 302 VAL A CA 1
ATOM 2376 C C . VAL A 1 302 ? -23.554 31.421 -2.027 1.00 38.38 302 VAL A C 1
ATOM 2378 O O . VAL A 1 302 ? -23.745 30.416 -2.706 1.00 38.38 302 VAL A O 1
ATOM 2381 N N . GLU A 1 303 ? -23.394 32.642 -2.541 1.00 41.09 303 GLU A N 1
ATOM 2382 C CA . GLU A 1 303 ? -23.288 32.970 -3.966 1.00 41.09 303 GLU A CA 1
ATOM 2383 C C . GLU A 1 303 ? -21.899 32.625 -4.531 1.00 41.09 303 GLU A C 1
ATOM 2385 O O . GLU A 1 303 ? -20.872 32.935 -3.924 1.00 41.09 303 GLU A O 1
ATOM 2390 N N . GLU A 1 304 ? -21.868 32.050 -5.736 1.00 34.94 304 GLU A N 1
ATOM 2391 C CA . GLU A 1 304 ? -20.651 31.763 -6.501 1.00 34.94 304 GLU A CA 1
ATOM 2392 C C . GLU A 1 304 ? -20.582 32.648 -7.758 1.00 34.94 304 GLU A C 1
ATOM 2394 O O . GLU A 1 304 ? -21.521 32.725 -8.553 1.00 34.94 304 GLU A O 1
ATOM 2399 N N . LYS A 1 305 ? -19.447 33.335 -7.930 1.00 34.72 305 LYS A N 1
ATOM 2400 C CA . LYS A 1 305 ? -19.180 34.309 -8.996 1.00 34.72 305 LYS A CA 1
ATOM 2401 C C . LYS A 1 305 ? -18.343 33.660 -10.107 1.00 34.72 305 LYS A C 1
ATOM 2403 O O . LYS A 1 305 ? -17.265 33.134 -9.841 1.00 34.72 305 LYS A O 1
ATOM 2408 N N . LYS A 1 306 ? -18.831 33.728 -11.349 1.00 35.28 306 LYS A N 1
ATOM 2409 C CA . LYS A 1 306 ? -18.271 33.086 -12.553 1.00 35.28 306 LYS A CA 1
ATOM 2410 C C . LYS A 1 306 ? -17.562 34.124 -13.441 1.00 35.28 306 LYS A C 1
ATOM 2412 O O . LYS A 1 306 ? -18.170 35.134 -13.780 1.00 35.28 306 LYS A O 1
ATOM 2417 N N . GLU A 1 307 ? -16.316 33.872 -13.847 1.00 38.16 307 GLU A N 1
ATOM 2418 C CA . GLU A 1 307 ? -15.622 34.621 -14.912 1.00 38.16 307 GLU A CA 1
ATOM 2419 C C . GLU A 1 307 ? -15.247 33.671 -16.062 1.00 38.16 307 GLU A C 1
ATOM 2421 O O . GLU A 1 307 ? -14.619 32.631 -15.855 1.00 38.16 307 GLU A O 1
ATOM 2426 N N . GLU A 1 308 ? -15.667 34.025 -17.278 1.00 35.75 308 GLU A N 1
ATOM 2427 C CA . GLU A 1 308 ? -15.467 33.267 -18.516 1.00 35.75 308 GLU A CA 1
ATOM 2428 C C . GLU A 1 308 ? -14.301 33.842 -19.334 1.00 35.75 308 GLU A C 1
ATOM 2430 O O . GLU A 1 308 ? -14.199 35.049 -19.543 1.00 35.75 308 GLU A O 1
ATOM 2435 N N . GLY A 1 309 ? -13.433 32.965 -19.845 1.00 33.97 309 GLY A N 1
ATOM 2436 C CA . GLY A 1 309 ? -12.360 33.313 -20.777 1.00 33.97 309 GLY A CA 1
ATOM 2437 C C . GLY A 1 309 ? -12.293 32.312 -21.929 1.00 33.97 309 GLY A C 1
ATOM 2438 O O . GLY A 1 309 ? -11.895 31.163 -21.748 1.00 33.97 309 GLY A O 1
ATOM 2439 N N . THR A 1 310 ? -12.681 32.748 -23.126 1.00 35.19 310 THR A N 1
ATOM 2440 C CA . THR A 1 310 ? -12.692 31.962 -24.369 1.00 35.19 310 THR A CA 1
ATOM 2441 C C . THR A 1 310 ? -11.306 31.904 -25.023 1.00 35.19 310 THR A C 1
ATOM 2443 O O . THR A 1 310 ? -10.732 32.946 -25.337 1.00 35.19 310 THR A O 1
ATOM 2446 N N . VAL A 1 311 ? -10.788 30.703 -25.315 1.00 37.28 311 VAL A N 1
ATOM 2447 C CA . VAL A 1 311 ? -9.610 30.505 -26.187 1.00 37.28 311 VAL A CA 1
ATOM 2448 C C . VAL A 1 311 ? -9.900 29.411 -27.214 1.00 37.28 311 VAL A C 1
ATOM 2450 O O . VAL A 1 311 ? -10.119 28.249 -26.875 1.00 37.28 311 VAL A O 1
ATOM 2453 N N . THR A 1 312 ? -9.870 29.801 -28.485 1.00 43.19 312 THR A N 1
ATOM 2454 C CA . THR A 1 312 ? -10.100 28.970 -29.670 1.00 43.19 312 THR A CA 1
ATOM 2455 C C . THR A 1 312 ? -8.947 27.981 -29.898 1.00 43.19 312 THR A C 1
ATOM 2457 O O . THR A 1 312 ? -7.777 28.363 -29.940 1.00 43.19 312 THR A O 1
ATOM 2460 N N . LYS A 1 313 ? -9.251 26.684 -30.068 1.00 42.47 313 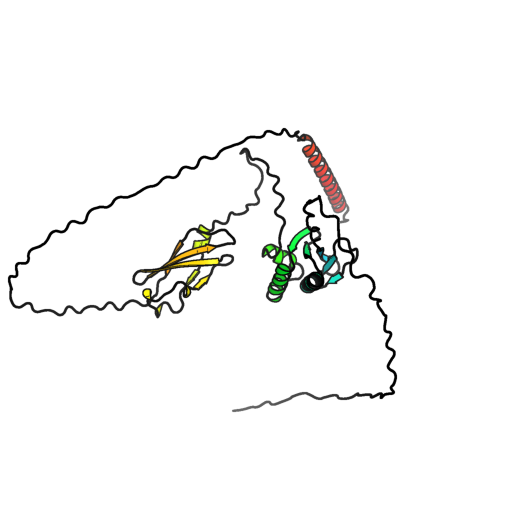LYS A N 1
ATOM 2461 C CA . LYS A 1 313 ? -8.269 25.656 -30.461 1.00 42.47 313 LYS A CA 1
ATOM 2462 C C . LYS A 1 313 ? -8.719 24.924 -31.721 1.00 42.47 313 LYS A C 1
ATOM 2464 O O . LYS A 1 313 ? -9.853 24.472 -31.820 1.00 42.47 313 LYS A O 1
ATOM 2469 N N . LYS A 1 314 ? -7.791 24.834 -32.677 1.00 53.41 314 LYS A N 1
ATOM 2470 C CA . LYS A 1 314 ? -7.950 24.220 -33.999 1.00 53.41 314 LYS A CA 1
ATOM 2471 C C . LYS A 1 314 ? -8.210 22.715 -33.872 1.00 53.41 314 LYS A C 1
ATOM 2473 O O . LYS A 1 314 ? -7.435 22.013 -33.223 1.00 53.41 314 LYS A O 1
ATOM 2478 N N . ALA A 1 315 ? -9.292 22.252 -34.494 1.00 50.34 315 ALA A N 1
ATOM 2479 C CA . ALA A 1 315 ? -9.666 20.848 -34.580 1.00 50.34 315 ALA A CA 1
ATOM 2480 C C . ALA A 1 315 ? -8.663 20.073 -35.449 1.00 50.34 315 ALA A C 1
ATOM 2482 O O . ALA A 1 315 ? -8.252 20.551 -36.505 1.00 50.34 315 ALA A O 1
ATOM 2483 N N . VAL A 1 316 ? -8.259 18.890 -34.989 1.00 63.34 316 VAL A N 1
ATOM 2484 C CA . VAL A 1 316 ? -7.477 17.934 -35.783 1.00 63.34 316 VAL A CA 1
ATOM 2485 C C . VAL A 1 316 ? -8.460 16.963 -36.424 1.00 63.34 316 VAL A C 1
ATOM 2487 O O . VAL A 1 316 ? -9.343 16.441 -35.743 1.00 63.34 316 VAL A O 1
ATOM 2490 N N . ASP A 1 317 ? -8.308 16.779 -37.732 1.00 72.94 317 ASP A N 1
ATOM 2491 C CA . ASP A 1 317 ? -9.286 16.162 -38.620 1.00 72.94 317 ASP A CA 1
ATOM 2492 C C . ASP A 1 317 ? -9.500 14.663 -38.298 1.00 72.94 317 ASP A C 1
ATOM 2494 O O . ASP A 1 317 ? -8.541 13.878 -38.350 1.00 72.94 317 ASP A O 1
ATOM 2498 N N . PRO A 1 318 ? -10.726 14.232 -37.942 1.00 74.75 318 PRO A N 1
ATOM 2499 C CA . PRO A 1 318 ? -11.023 12.854 -37.541 1.00 74.75 318 PRO A CA 1
ATOM 2500 C C . PRO A 1 318 ? -10.737 11.807 -38.629 1.00 74.75 318 PRO A C 1
ATOM 2502 O O . PRO A 1 318 ? -10.561 10.632 -38.302 1.00 74.75 318 PRO A O 1
ATOM 2505 N N . LEU A 1 319 ? -10.600 12.204 -39.902 1.00 83.44 319 LEU A N 1
ATOM 2506 C CA . LEU A 1 319 ? -10.225 11.287 -40.984 1.00 83.44 319 LEU A CA 1
ATOM 2507 C C . LEU A 1 319 ? -8.829 10.670 -40.811 1.00 83.44 319 LEU A C 1
ATOM 2509 O O . LEU A 1 319 ? -8.596 9.556 -41.283 1.00 83.44 319 LEU A O 1
ATOM 2513 N N . TRP A 1 320 ? -7.900 11.339 -40.123 1.00 81.81 320 TRP A N 1
ATOM 2514 C CA . TRP A 1 320 ? -6.534 10.824 -39.967 1.00 81.81 320 TRP A CA 1
ATOM 2515 C C . TRP A 1 320 ? -6.476 9.537 -39.125 1.00 81.81 320 TRP A C 1
ATOM 2517 O O . TRP A 1 320 ? -5.697 8.630 -39.417 1.00 81.81 320 TRP A O 1
ATOM 2527 N N . TRP A 1 321 ? -7.361 9.407 -38.132 1.00 76.56 321 TRP A N 1
ATOM 2528 C CA . TRP A 1 321 ? -7.463 8.202 -37.301 1.00 76.56 321 TRP A CA 1
ATOM 2529 C C . TRP A 1 321 ? -8.028 7.000 -38.062 1.00 76.56 321 TRP A C 1
ATOM 2531 O O . TRP A 1 321 ? -7.638 5.863 -37.796 1.00 76.56 321 TRP A O 1
ATOM 2541 N N . PHE A 1 322 ? -8.899 7.242 -39.042 1.00 87.56 322 PHE A N 1
ATOM 2542 C CA . PHE A 1 322 ? -9.505 6.176 -39.837 1.00 87.56 322 PHE A CA 1
ATOM 2543 C C . PHE A 1 322 ? -8.467 5.481 -40.732 1.00 87.56 322 PHE A C 1
ATOM 2545 O O . PHE A 1 322 ? -8.412 4.254 -40.797 1.00 87.56 322 PHE A O 1
ATOM 2552 N N . TRP A 1 323 ? -7.561 6.255 -41.335 1.00 87.31 323 TRP A N 1
ATOM 2553 C CA . TRP A 1 323 ? -6.453 5.715 -42.129 1.00 87.31 323 TRP A CA 1
ATOM 2554 C C . TRP A 1 323 ? -5.444 4.920 -41.293 1.00 87.31 323 TRP A C 1
ATOM 2556 O O . TRP A 1 323 ? -4.929 3.903 -41.760 1.00 87.31 323 TRP A O 1
ATOM 2566 N N . LEU A 1 324 ? -5.204 5.327 -40.041 1.00 87.50 324 LEU A N 1
ATOM 2567 C CA . LEU A 1 324 ? -4.344 4.580 -39.119 1.00 87.50 324 LEU A CA 1
ATOM 2568 C C . LEU A 1 324 ? -4.926 3.190 -38.805 1.00 87.50 324 LEU A C 1
ATOM 2570 O O . LEU A 1 324 ? -4.194 2.202 -38.796 1.00 87.50 324 LEU A O 1
ATOM 2574 N N . LEU A 1 325 ? -6.243 3.099 -38.594 1.00 91.75 325 LEU A N 1
ATOM 2575 C CA . LEU A 1 325 ? -6.920 1.827 -38.320 1.00 91.75 325 LEU A CA 1
ATOM 2576 C C . LEU A 1 325 ? -6.892 0.881 -39.526 1.00 91.75 325 LEU A C 1
ATOM 2578 O O . LEU A 1 325 ? -6.613 -0.307 -39.359 1.00 91.75 325 LEU A O 1
ATOM 2582 N N . ILE A 1 326 ? -7.101 1.402 -40.739 1.00 94.25 326 ILE A N 1
ATOM 2583 C CA . ILE A 1 326 ? -7.010 0.610 -41.977 1.00 94.25 326 ILE A CA 1
ATOM 2584 C C . ILE A 1 326 ? -5.599 0.028 -42.146 1.00 94.25 326 ILE A C 1
ATOM 2586 O O . ILE A 1 326 ? -5.451 -1.152 -42.470 1.00 94.25 326 ILE A O 1
ATOM 2590 N N . ALA A 1 327 ? -4.558 0.821 -41.869 1.00 93.88 327 ALA A N 1
ATOM 2591 C CA . ALA A 1 327 ? -3.174 0.360 -41.960 1.00 93.88 327 ALA A CA 1
ATOM 2592 C C . ALA A 1 327 ? -2.873 -0.785 -40.976 1.00 93.88 327 ALA A C 1
ATOM 2594 O O . ALA A 1 327 ? -2.226 -1.764 -41.348 1.00 93.88 327 ALA A O 1
ATOM 2595 N N . ILE A 1 328 ? -3.381 -0.706 -39.741 1.00 93.94 328 ILE A N 1
ATOM 2596 C CA . ILE A 1 328 ? -3.213 -1.768 -38.735 1.00 93.94 328 ILE A CA 1
ATOM 2597 C C . ILE A 1 328 ? -3.912 -3.060 -39.184 1.00 93.94 328 ILE A C 1
ATOM 2599 O O . ILE A 1 328 ? -3.333 -4.143 -39.076 1.00 93.94 328 ILE A O 1
ATOM 2603 N N . PHE A 1 329 ? -5.123 -2.958 -39.738 1.00 95.50 329 PHE A N 1
ATOM 2604 C CA . PHE A 1 329 ? -5.890 -4.123 -40.187 1.00 95.50 329 PHE A CA 1
ATOM 2605 C C . PHE A 1 329 ? -5.201 -4.866 -41.341 1.00 95.50 329 PHE A C 1
ATOM 2607 O O . PHE A 1 329 ? -5.154 -6.097 -41.351 1.00 95.50 329 PHE A O 1
ATOM 2614 N N . ALA A 1 330 ? -4.595 -4.126 -42.274 1.00 95.69 330 ALA A N 1
ATOM 2615 C CA . ALA A 1 330 ? -3.837 -4.705 -43.381 1.00 95.69 330 ALA A CA 1
ATOM 2616 C C . ALA A 1 330 ? -2.631 -5.530 -42.895 1.00 95.69 330 ALA A C 1
ATOM 2618 O O . ALA A 1 330 ? -2.387 -6.624 -43.402 1.00 95.69 330 ALA A O 1
ATOM 2619 N N . VAL A 1 331 ? -1.909 -5.054 -41.874 1.00 97.06 331 VAL A N 1
ATOM 2620 C CA . VAL A 1 331 ? -0.753 -5.776 -41.311 1.00 97.06 331 VAL A CA 1
ATOM 2621 C C . VAL A 1 331 ? -1.183 -7.090 -40.653 1.00 97.06 331 VAL A C 1
ATOM 2623 O O . VAL A 1 331 ? -0.557 -8.124 -40.880 1.00 97.06 331 VAL A O 1
ATOM 2626 N N . ILE A 1 332 ? -2.274 -7.075 -39.882 1.00 95.56 332 ILE A N 1
ATOM 2627 C CA . ILE A 1 332 ? -2.810 -8.280 -39.226 1.00 95.56 332 ILE A CA 1
ATOM 2628 C C . ILE A 1 332 ? -3.238 -9.322 -40.267 1.00 95.56 332 ILE A C 1
ATOM 2630 O O . ILE A 1 332 ? -2.958 -10.512 -40.109 1.00 95.56 332 ILE A O 1
ATOM 2634 N N . LEU A 1 333 ? -3.869 -8.882 -41.358 1.00 97.31 333 LEU A N 1
ATOM 2635 C CA . LEU A 1 333 ? -4.307 -9.768 -42.434 1.00 97.31 333 LEU A CA 1
ATOM 2636 C C . LEU A 1 333 ? -3.123 -10.484 -43.103 1.00 97.31 333 LEU A C 1
ATOM 2638 O O . LEU A 1 333 ? -3.178 -11.695 -43.311 1.00 97.31 333 LEU A O 1
ATOM 2642 N N . VAL A 1 334 ? -2.024 -9.770 -43.364 1.00 96.81 334 VAL A N 1
ATOM 2643 C CA . VAL A 1 334 ? -0.800 -10.365 -43.930 1.00 96.81 334 VAL A CA 1
ATOM 2644 C C . VAL A 1 334 ? -0.197 -11.404 -42.983 1.00 96.81 334 VAL A C 1
ATOM 2646 O O . VAL A 1 334 ? 0.168 -12.491 -43.428 1.00 96.81 334 VAL A O 1
ATOM 2649 N N . ILE A 1 335 ? -0.137 -11.118 -41.678 1.00 96.56 335 ILE A N 1
ATOM 2650 C CA . ILE A 1 335 ? 0.377 -12.069 -40.678 1.00 96.56 335 ILE A CA 1
ATOM 2651 C C . ILE A 1 335 ? -0.454 -13.358 -40.678 1.00 96.56 335 ILE A C 1
ATOM 2653 O O . ILE A 1 335 ? 0.114 -14.450 -40.707 1.00 96.56 335 ILE A O 1
ATOM 2657 N N . ASN A 1 336 ? -1.784 -13.248 -40.711 1.00 95.69 336 ASN A N 1
ATOM 2658 C CA . ASN A 1 336 ? -2.666 -14.415 -40.741 1.00 95.69 336 ASN A CA 1
ATOM 2659 C C . ASN A 1 336 ? -2.504 -15.245 -42.022 1.00 95.69 336 ASN A C 1
ATOM 2661 O O . ASN A 1 336 ? -2.496 -16.472 -41.946 1.00 95.69 336 ASN A O 1
ATOM 2665 N N . ILE A 1 337 ? -2.307 -14.610 -43.182 1.00 96.31 337 ILE A N 1
ATOM 2666 C CA . ILE A 1 337 ? -2.036 -15.321 -44.444 1.00 96.31 337 ILE A CA 1
ATOM 2667 C C . ILE A 1 337 ? -0.708 -16.087 -44.368 1.00 96.31 337 ILE A C 1
ATOM 2669 O O . ILE A 1 337 ? -0.631 -17.237 -44.808 1.00 96.31 337 ILE A O 1
ATOM 2673 N N . VAL A 1 338 ? 0.335 -15.485 -43.787 1.00 96.50 338 VAL A N 1
ATOM 2674 C CA . VAL A 1 338 ? 1.641 -16.142 -43.610 1.00 96.50 338 VAL A CA 1
ATOM 2675 C C . VAL A 1 338 ? 1.528 -17.333 -42.661 1.00 96.50 338 VAL A C 1
ATOM 2677 O O . VAL A 1 338 ? 2.037 -18.407 -42.977 1.00 96.50 338 VAL A O 1
ATOM 2680 N N . LEU A 1 339 ? 0.828 -17.177 -41.534 1.00 94.31 339 LEU A N 1
ATOM 2681 C CA . LEU A 1 339 ? 0.595 -18.271 -40.588 1.00 94.31 339 LEU A CA 1
ATOM 2682 C C . LEU A 1 339 ? -0.174 -19.422 -41.242 1.00 94.31 339 LEU A C 1
ATOM 2684 O O . LEU A 1 339 ? 0.266 -20.565 -41.155 1.00 94.31 339 LEU A O 1
ATOM 2688 N N . LEU A 1 340 ? -1.249 -19.122 -41.977 1.00 95.38 340 LEU A N 1
ATOM 2689 C CA . LEU A 1 340 ? -2.027 -20.129 -42.701 1.00 95.38 340 LEU A CA 1
ATOM 2690 C C . LEU A 1 340 ? -1.172 -20.867 -43.743 1.00 95.38 340 LEU A C 1
ATOM 2692 O O . LEU A 1 340 ? -1.248 -22.088 -43.862 1.00 95.38 340 LEU A O 1
ATOM 2696 N N . SER A 1 341 ? -0.308 -20.140 -44.458 1.00 91.50 341 SER A N 1
ATOM 2697 C CA . SER A 1 341 ? 0.608 -20.723 -45.448 1.00 91.50 341 SER A CA 1
ATOM 2698 C C . SER A 1 341 ? 1.630 -21.665 -44.804 1.00 91.50 341 SER A C 1
ATOM 2700 O O . SER A 1 341 ? 1.960 -22.703 -45.376 1.00 91.50 341 SER A O 1
ATOM 2702 N N . LEU A 1 342 ? 2.116 -21.339 -43.603 1.00 92.06 342 LEU A N 1
ATOM 2703 C CA . LEU A 1 342 ? 3.029 -22.201 -42.850 1.00 92.06 342 LEU A CA 1
ATOM 2704 C C . LEU A 1 342 ? 2.333 -23.463 -42.324 1.00 92.06 342 LEU A C 1
ATOM 2706 O O . LEU A 1 342 ? 2.936 -24.537 -42.372 1.00 92.06 342 LEU A O 1
ATOM 2710 N N . THR A 1 343 ? 1.071 -23.355 -41.894 1.00 92.50 343 THR A N 1
ATOM 2711 C CA . THR A 1 343 ? 0.253 -24.506 -41.479 1.00 92.50 343 THR A CA 1
ATOM 2712 C C . THR A 1 343 ? -0.008 -25.458 -42.648 1.00 92.50 343 THR A C 1
ATOM 2714 O O . THR A 1 343 ? 0.198 -26.660 -42.514 1.00 92.50 343 THR A O 1
ATOM 2717 N N . VAL A 1 344 ? -0.388 -24.940 -43.822 1.00 93.00 344 VAL A N 1
ATOM 2718 C CA . VAL A 1 344 ? -0.630 -25.771 -45.020 1.00 93.00 344 VAL A CA 1
ATOM 2719 C C . VAL A 1 344 ? 0.658 -26.433 -45.522 1.00 93.00 344 VAL A C 1
ATOM 2721 O O . VAL A 1 344 ? 0.625 -27.562 -46.002 1.00 93.00 344 VAL A O 1
ATOM 2724 N N . ALA A 1 345 ? 1.807 -25.771 -45.373 1.00 91.31 345 ALA A N 1
ATOM 2725 C CA . ALA A 1 345 ? 3.104 -26.321 -45.763 1.00 91.31 345 ALA A CA 1
ATOM 2726 C C . ALA A 1 345 ? 3.668 -27.374 -44.785 1.00 91.31 345 ALA A C 1
ATOM 2728 O O . ALA A 1 345 ? 4.779 -27.856 -45.014 1.00 91.31 345 ALA A O 1
ATOM 2729 N N . GLY A 1 346 ? 2.965 -27.699 -43.691 1.00 79.00 346 GLY A N 1
ATOM 2730 C CA . GLY A 1 346 ? 3.436 -28.646 -42.671 1.00 79.00 346 GLY A CA 1
ATOM 2731 C C . GLY A 1 346 ? 4.705 -28.186 -41.945 1.00 79.00 346 GLY A C 1
ATOM 2732 O O . GLY A 1 346 ? 5.483 -29.011 -41.471 1.00 79.00 346 GLY A O 1
ATOM 2733 N N . LYS A 1 347 ? 4.956 -26.870 -41.917 1.00 74.94 347 LYS A N 1
ATOM 2734 C CA . LYS A 1 347 ? 6.124 -26.251 -41.266 1.00 74.94 347 LYS A CA 1
ATOM 2735 C C . LYS A 1 347 ? 5.806 -25.691 -39.879 1.00 74.94 347 LYS A C 1
ATOM 2737 O O . LYS A 1 347 ? 6.697 -25.104 -39.263 1.00 74.94 347 LYS A O 1
ATOM 2742 N N . LEU A 1 348 ? 4.561 -25.835 -39.426 1.00 67.00 348 LEU A N 1
ATOM 2743 C CA . LEU A 1 348 ? 4.086 -25.396 -38.120 1.00 67.00 348 LEU A CA 1
ATOM 2744 C C . LEU A 1 348 ? 3.548 -26.567 -37.303 1.00 67.00 348 LEU A C 1
ATOM 2746 O O . LEU A 1 348 ? 2.882 -27.430 -37.919 1.00 67.00 348 LEU A O 1
#

Organism: NCBI:txid92407

pLDDT: mean 76.11, std 23.51, range [33.97, 98.38]

Radius of gyration: 39.6 Å; chains: 1; bounding box: 118×106×106 Å

Sequence (348 aa):
MEEKKLAKAKKPASEKKATTKAAKPVAKPAATKKTITVKDLNKKADKVKKSSTAKKAPAEKLSKYYISEKVDRKANEVTFSFKKANVKVSRKFDDFLEAVNEFIRVAESSTGKSRVWFHRDGAYRGSVDITKAKIIVERLTTTKIEKAKVIEYIETENLVDKTEPKVVKKVIEEPKVEVTPVVTQEVDLNKEALKAQLSVEQADAKYTKDIKASEVITSLSGYEVIVEKVVPNKDELEIYYYIQKGDARSATTIRTLKGFKKDAVVVLKPEIIEVTQPILVTTTLPEEEIKSQEATKSEVTVEEKKEEGTVTKKAVDPLWWFWLLIAIFAVILVINIVLLSLTVAGKL

Foldseek 3Di:
DDDDDDDDDDDDDDDDDDDDDDDDDDDDDDDDDDDDDDDDDDDDDDDDDDDPDPPPDPPFDEWEKEWEWDQPPVVRAIKIWIDTPPDPDIDIDSAPLVNLVVQLVVCVVDPTWYKYWYYYPNHTQAMDTSVLSVVLSVVCVVDPDDRNCSSVVCSVVVSGHDDDPPPPPDDDDDDDDDDDDPDPPPPQQQVQFVVKDKDAPPQLEAALVPDDQVRIDIDDPQWDKHFPDWDDDQQKIWTWIWIDHVPDIHHTDIDIDGNHHHDPPPPPPPPPPPDDDDDDDDDDDDDDDDDDDDDDDDDDDDDDDDDDDDDDDDDDDPVVVVVVVVVVVVVVVVVVVVVVVCVVVVND

Secondary structure (DSSP, 8-state):
--------------------------------------------------------PPPP-PEEEEEEEEEETTTTEEEEEEEETT---EEEESSHHHHHHHHHHHHHTSSS-EEEEEEETTEEEEEEEHHHHHHHHHHHHHS---GGGHHHHHHHTT-SBPPPP-----PPPP--------------HHHHHTT-EEEETTGGGS-GGG--GGGEEEE-TTSEEEEEEEEEETTEEEEEEEEEETTEEPPPEEEEE--PPPP--------------------PPPP--------------------------PPPPTHHHHHHHHHHHHHHHHHHHHHHHHHHTT--